Protein AF-A0AA38XEB1-F1 (afdb_monomer_lite)

Secondary structure (DSSP, 8-state):
-----PPPP-----PPPPPHHHHHHHT-BTTB-HHHHHHHHHHHHH----HHHHHHHHHHHS--TTSPPPPHHHHHHHHIIIIIIIHHHHGGGSPTT-SB----SSS--GGGGT---HHHHHHH-SPPSS--TTS-HHHHHHHHHHHHHHBSS-HHHHHS-SS--TTSTT-TTS------------SS---S----------------

Sequence (208 aa):
MLANRTPPPPTRRVKPRLSPDKINKQFIVIPFTTRDSRFVLWYYFTTNLDFQSIAIARNATFCNNQQQLMTARQARNIVNKIVRQRLPTFKGELAPDGHFPRPIGFGWAPCDHGMCCSKLAETGGKPSIVRSLRRQAKNEHDNGSIATTIWHGTWDELLACPRDHSAATDKEQGNSRSTQPEECLSSSSISSYSLRYRFRKLHNRRKL

Foldseek 3Di:
DDDPPDDDDPPPPQPAADDLVVVLVLQDDPPDHSVLLVQLLLCVLQFPDQLQVSQVQSCQLVVDPVDDRDHSVNSVVSCCSRVPPRCVPRLSNFDQQADAEQPADRTRFCVVVVAQAPVNCVVPVDAHRRDHPDPPPPVNVVSQSSNSSHYGDHSVVSRHGSDDCVPVVVPPPDDDDDDDDDDPDDDDDDDPDDPPDPPDDPDDDPDD

Structure (mmCIF, N/CA/C/O backbone):
data_AF-A0AA38XEB1-F1
#
_entry.id   AF-A0AA38XEB1-F1
#
loop_
_atom_site.group_PDB
_atom_site.id
_atom_site.type_symbol
_atom_site.label_atom_id
_atom_site.label_alt_id
_atom_site.label_comp_id
_atom_site.label_asym_id
_atom_site.label_entity_id
_atom_site.label_seq_id
_atom_site.pdbx_PDB_ins_code
_atom_site.Cartn_x
_atom_site.Cartn_y
_atom_site.Cartn_z
_atom_site.occupancy
_atom_site.B_iso_or_equiv
_atom_site.auth_seq_id
_atom_site.auth_comp_id
_atom_site.auth_asym_id
_atom_site.auth_atom_id
_atom_site.pdbx_PDB_model_num
ATOM 1 N N . MET A 1 1 ? -59.996 -16.465 19.260 1.00 43.66 1 MET A N 1
ATOM 2 C CA . MET A 1 1 ? -59.061 -16.525 18.116 1.00 43.66 1 MET A CA 1
ATOM 3 C C . MET A 1 1 ? -57.719 -15.967 18.566 1.00 43.66 1 MET A C 1
ATOM 5 O O . MET A 1 1 ? -57.641 -14.789 18.885 1.00 43.66 1 MET A O 1
ATOM 9 N N . LEU A 1 2 ? -56.713 -16.831 18.720 1.00 45.53 2 LEU A N 1
ATOM 10 C CA . LEU A 1 2 ? -55.369 -16.468 19.183 1.00 45.53 2 LEU A CA 1
ATOM 11 C C . LEU A 1 2 ? -54.567 -15.892 18.011 1.00 45.53 2 LEU A C 1
ATOM 13 O O . LEU A 1 2 ? -54.377 -16.558 16.997 1.00 45.53 2 LEU A O 1
ATOM 17 N N . ALA A 1 3 ? -54.125 -14.643 18.147 1.00 47.88 3 ALA A N 1
ATOM 18 C CA . ALA A 1 3 ? -53.265 -13.991 17.173 1.00 47.88 3 ALA A CA 1
ATOM 19 C C . ALA A 1 3 ? -51.867 -14.629 17.203 1.00 47.88 3 ALA A C 1
ATOM 21 O O . ALA A 1 3 ? -51.141 -14.498 18.190 1.00 47.88 3 ALA A O 1
ATOM 22 N N . ASN A 1 4 ? -51.485 -15.287 16.107 1.00 49.88 4 ASN A N 1
ATOM 23 C CA . ASN A 1 4 ? -50.110 -15.704 15.848 1.00 49.88 4 ASN A CA 1
ATOM 24 C C . ASN A 1 4 ? -49.220 -14.459 15.741 1.00 49.88 4 ASN A C 1
ATOM 26 O O . ASN A 1 4 ? -49.163 -13.803 14.703 1.00 49.88 4 ASN A O 1
ATOM 30 N N . ARG A 1 5 ? -48.535 -14.115 16.834 1.00 56.03 5 ARG A N 1
ATOM 31 C CA . ARG A 1 5 ? -47.469 -13.110 16.844 1.00 56.03 5 ARG A CA 1
ATOM 32 C C . ARG A 1 5 ? -46.145 -13.799 16.555 1.00 56.03 5 ARG A C 1
ATOM 34 O O . ARG A 1 5 ? -45.410 -14.161 17.469 1.00 56.03 5 ARG A O 1
ATOM 41 N N . THR A 1 6 ? -45.844 -13.983 15.278 1.00 61.44 6 THR A N 1
ATOM 42 C CA . THR A 1 6 ? -44.492 -14.342 14.850 1.00 61.44 6 THR A CA 1
ATOM 43 C C . THR A 1 6 ? -43.577 -13.139 15.119 1.00 61.44 6 THR A C 1
ATOM 45 O O . THR A 1 6 ? -43.892 -12.040 14.654 1.00 61.44 6 THR A O 1
ATOM 48 N N . PRO A 1 7 ? -42.477 -13.279 15.880 1.00 59.69 7 PRO A N 1
ATOM 49 C CA . PRO A 1 7 ? -41.529 -12.185 16.048 1.00 59.69 7 PRO A CA 1
ATOM 50 C C . PRO A 1 7 ? -40.867 -11.866 14.697 1.00 59.69 7 PRO A C 1
ATOM 52 O O . PRO A 1 7 ? -40.607 -12.787 13.916 1.00 59.69 7 PRO A O 1
ATOM 55 N N . PRO A 1 8 ? -40.594 -10.585 14.388 1.00 62.06 8 PRO A N 1
ATOM 56 C CA . PRO A 1 8 ? -39.898 -10.232 13.160 1.00 62.06 8 PRO A CA 1
ATOM 57 C C . PRO A 1 8 ? -38.498 -10.871 13.150 1.00 62.06 8 PRO A C 1
ATOM 59 O O . PRO A 1 8 ? -37.868 -10.986 14.207 1.00 62.06 8 PRO A O 1
ATOM 62 N N . PRO A 1 9 ? -37.986 -11.284 11.976 1.00 60.97 9 PRO A N 1
ATOM 63 C CA . PRO A 1 9 ? -36.637 -11.819 11.872 1.00 60.97 9 PRO A CA 1
ATOM 64 C C . PRO A 1 9 ? -35.627 -10.762 12.342 1.00 60.97 9 PRO A C 1
ATOM 66 O O . PRO A 1 9 ? -35.847 -9.565 12.125 1.00 60.97 9 PRO A O 1
ATOM 69 N N . PRO A 1 10 ? -34.511 -11.161 12.978 1.00 55.91 10 PRO A N 1
ATOM 70 C CA . PRO A 1 10 ? -33.508 -10.215 13.435 1.00 55.91 10 PRO A CA 1
ATOM 71 C C . PRO A 1 10 ? -32.940 -9.469 12.226 1.00 55.91 10 PRO A C 1
ATOM 73 O O . PRO A 1 10 ? -32.153 -10.010 11.450 1.00 55.91 10 PRO A O 1
ATOM 76 N N . THR A 1 11 ? -33.327 -8.203 12.063 1.00 54.69 11 THR A N 1
ATOM 77 C CA . THR A 1 11 ? -32.673 -7.289 11.130 1.00 54.69 11 THR A CA 1
ATOM 78 C C . THR A 1 11 ? -31.227 -7.173 11.581 1.00 54.69 11 THR A C 1
ATOM 80 O O . THR A 1 11 ? -30.933 -6.545 12.603 1.00 54.69 11 THR A O 1
ATOM 83 N N . ARG A 1 12 ? -30.321 -7.838 10.858 1.00 59.16 12 ARG A N 1
ATOM 84 C CA . ARG A 1 12 ? -28.874 -7.749 11.057 1.00 59.16 12 ARG A CA 1
ATOM 85 C C . ARG A 1 12 ? -28.543 -6.257 11.068 1.00 59.16 12 ARG A C 1
ATOM 87 O O . ARG A 1 12 ? -28.662 -5.609 10.034 1.00 59.16 12 ARG A O 1
ATOM 94 N N . ARG A 1 13 ? -28.226 -5.685 12.236 1.00 53.75 13 ARG A N 1
ATOM 95 C CA . ARG A 1 13 ? -27.862 -4.267 12.355 1.00 53.75 13 ARG A CA 1
ATOM 96 C C . ARG A 1 13 ? -26.587 -4.062 11.544 1.00 53.75 13 ARG A C 1
ATOM 98 O O . ARG A 1 13 ? -25.492 -4.347 12.024 1.00 53.75 13 ARG A O 1
ATOM 105 N N . VAL A 1 14 ? -26.736 -3.643 10.292 1.00 62.31 14 VAL A N 1
ATOM 106 C CA . VAL A 1 14 ? -25.610 -3.278 9.440 1.00 62.31 14 VAL A CA 1
ATOM 107 C C . VAL A 1 14 ? -25.064 -1.991 10.034 1.00 62.31 14 VAL A C 1
ATOM 109 O O . VAL A 1 14 ? -25.748 -0.969 10.036 1.00 62.31 14 VAL A O 1
ATOM 112 N N . LYS A 1 15 ? -23.868 -2.059 10.626 1.00 62.06 15 LYS A N 1
ATOM 113 C CA . LYS A 1 15 ? -23.197 -0.858 11.122 1.00 62.06 15 LYS A CA 1
ATOM 114 C C . LYS A 1 15 ? -23.092 0.148 9.967 1.00 62.06 15 LYS A C 1
ATOM 116 O O . LYS A 1 15 ? -22.762 -0.263 8.851 1.00 62.06 15 LYS A O 1
ATOM 121 N N . PRO A 1 16 ? -23.386 1.436 10.203 1.00 65.00 16 PRO A N 1
ATOM 122 C CA . PRO A 1 16 ? -23.247 2.444 9.165 1.00 65.00 16 PRO A CA 1
ATOM 123 C C . PRO A 1 16 ? -21.785 2.507 8.711 1.00 65.00 16 PRO A C 1
ATOM 125 O O . PRO A 1 16 ? -20.874 2.524 9.538 1.00 65.00 16 PRO A O 1
ATOM 128 N N . ARG A 1 17 ? -21.564 2.520 7.393 1.00 79.69 17 ARG A N 1
ATOM 129 C CA . ARG A 1 17 ? -20.223 2.678 6.820 1.00 79.69 17 ARG A CA 1
ATOM 130 C C . ARG A 1 17 ? -19.754 4.116 6.997 1.00 79.69 17 ARG A C 1
ATOM 132 O O . ARG A 1 17 ? -20.551 5.051 6.882 1.00 79.69 17 ARG A O 1
ATOM 139 N N . LEU A 1 18 ? -18.464 4.305 7.247 1.00 80.56 18 LEU A N 1
ATOM 140 C CA . LEU A 1 18 ? -17.892 5.649 7.294 1.00 80.56 18 LEU A CA 1
ATOM 141 C C . LEU A 1 18 ? -17.859 6.270 5.896 1.00 80.56 18 LEU A C 1
ATOM 143 O O . LEU A 1 18 ? -17.632 5.590 4.895 1.00 80.56 18 LEU A O 1
ATOM 147 N N . SER A 1 19 ? -18.036 7.593 5.838 1.00 85.00 19 SER A N 1
ATOM 148 C CA . SER A 1 19 ? -17.810 8.341 4.602 1.00 85.00 19 SER A CA 1
ATOM 149 C C . SER A 1 19 ? -16.325 8.303 4.204 1.00 85.00 19 SER A C 1
ATOM 151 O O . SER A 1 19 ? -15.464 8.185 5.087 1.00 85.00 19 SER A O 1
ATOM 153 N N . PRO A 1 20 ? -15.993 8.467 2.909 1.00 82.69 20 PRO A N 1
ATOM 154 C CA . PRO A 1 20 ? -14.605 8.519 2.444 1.00 82.69 20 PRO A CA 1
ATOM 155 C C . PRO A 1 20 ? -13.739 9.524 3.215 1.00 82.69 20 PRO A C 1
ATOM 157 O O . PRO A 1 20 ? -12.602 9.218 3.565 1.00 82.69 20 PRO A O 1
ATOM 160 N N . ASP A 1 21 ? -14.290 10.684 3.579 1.00 86.94 21 ASP A N 1
ATOM 161 C CA . ASP A 1 21 ? -13.576 11.698 4.365 1.00 86.94 21 ASP A CA 1
ATOM 162 C C . ASP A 1 21 ? -13.276 11.242 5.792 1.00 86.94 21 ASP A C 1
ATOM 164 O O . ASP A 1 21 ? -12.178 11.467 6.309 1.00 86.94 21 ASP A O 1
ATOM 168 N N . LYS A 1 22 ? -14.239 10.579 6.445 1.00 87.69 22 LYS A N 1
ATOM 169 C CA . LYS A 1 22 ? -14.035 10.028 7.790 1.00 87.69 22 LYS A CA 1
ATOM 170 C C . LYS A 1 22 ? -13.005 8.904 7.767 1.00 87.69 22 LYS A C 1
ATOM 172 O O . LYS A 1 22 ? -12.162 8.859 8.661 1.00 87.69 22 LYS A O 1
ATOM 177 N N . ILE A 1 23 ? -13.023 8.059 6.735 1.00 88.94 23 ILE A N 1
ATOM 178 C CA . ILE A 1 23 ? -11.989 7.046 6.514 1.00 88.94 23 ILE A CA 1
ATOM 179 C C . ILE A 1 23 ? -10.629 7.711 6.289 1.00 88.94 23 ILE A C 1
ATOM 181 O O . ILE A 1 23 ? -9.687 7.385 7.002 1.00 88.94 23 ILE A O 1
ATOM 185 N N . ASN A 1 24 ? -10.515 8.699 5.397 1.00 90.62 24 ASN A N 1
ATOM 186 C CA . ASN A 1 24 ? -9.257 9.399 5.104 1.00 90.62 24 ASN A CA 1
ATOM 187 C C . ASN A 1 24 ? -8.573 9.970 6.355 1.00 90.62 24 ASN A C 1
ATOM 189 O O . ASN A 1 24 ? -7.345 9.890 6.471 1.00 90.62 24 ASN A O 1
ATOM 193 N N . LYS A 1 25 ? -9.351 10.495 7.312 1.00 91.56 25 LYS A N 1
ATOM 194 C CA . LYS A 1 25 ? -8.837 11.009 8.593 1.00 91.56 25 LYS A CA 1
ATOM 195 C C . LYS A 1 25 ? -8.142 9.931 9.432 1.00 91.56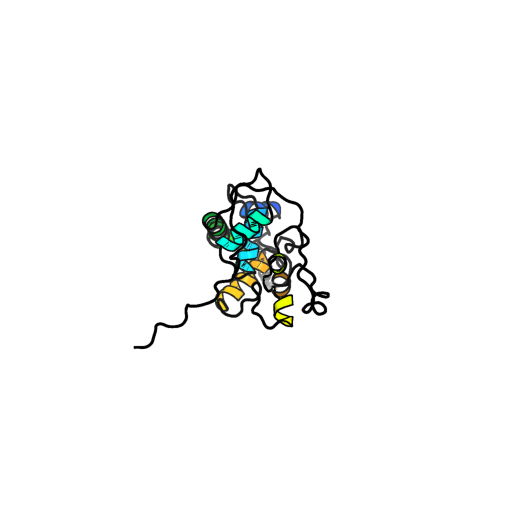 25 LYS A C 1
ATOM 197 O O . LYS A 1 25 ? -7.157 10.235 10.104 1.00 91.56 25 LYS A O 1
ATOM 202 N N . GLN A 1 26 ? -8.573 8.671 9.344 1.00 92.38 26 GLN A N 1
ATOM 203 C CA . GLN A 1 26 ? -7.941 7.556 10.064 1.00 92.38 26 GLN A CA 1
ATOM 204 C C . GLN A 1 26 ? -6.510 7.269 9.589 1.00 92.38 26 GLN A C 1
ATOM 206 O O . GLN A 1 26 ? -5.702 6.723 10.345 1.00 92.38 26 GLN A O 1
ATOM 211 N N . PHE A 1 27 ? -6.165 7.685 8.368 1.00 92.62 27 PHE A N 1
ATOM 212 C CA . PHE A 1 27 ? -4.856 7.462 7.752 1.00 92.62 27 PHE A CA 1
ATOM 213 C C . PHE A 1 27 ? -3.895 8.653 7.900 1.00 92.62 27 PHE A C 1
ATOM 215 O O . PHE A 1 27 ? -2.775 8.585 7.406 1.00 92.62 27 PHE A O 1
ATOM 222 N N . ILE A 1 28 ? -4.278 9.734 8.586 1.00 93.44 28 ILE A N 1
ATOM 223 C CA . ILE A 1 28 ? -3.381 10.878 8.820 1.00 93.44 28 ILE A CA 1
ATOM 224 C C . ILE A 1 28 ? -2.417 10.555 9.966 1.00 93.44 28 ILE A C 1
ATOM 226 O O . ILE A 1 28 ? -2.839 10.267 11.092 1.00 93.44 28 ILE A O 1
ATOM 230 N N . VAL A 1 29 ? -1.110 10.636 9.713 1.00 92.81 29 VAL A N 1
ATOM 231 C CA . VAL A 1 29 ? -0.064 10.415 10.722 1.00 92.81 29 VAL A CA 1
ATOM 232 C C . VAL A 1 29 ? 0.952 11.545 10.636 1.00 92.81 29 VAL A C 1
ATOM 234 O O . VAL A 1 29 ? 1.930 11.438 9.908 1.00 92.81 29 VAL A O 1
ATOM 237 N N . ILE A 1 30 ? 0.735 12.611 11.411 1.00 89.56 30 ILE A N 1
ATOM 238 C CA . ILE A 1 30 ? 1.595 13.806 11.434 1.00 89.56 30 ILE A CA 1
ATOM 239 C C . ILE A 1 30 ? 3.076 13.402 11.597 1.00 89.56 30 ILE A C 1
ATOM 241 O O . ILE A 1 30 ? 3.380 12.586 12.480 1.00 89.56 30 ILE A O 1
ATOM 245 N N . PRO A 1 31 ? 3.992 13.940 10.766 1.00 89.69 31 PRO A N 1
ATOM 246 C CA . PRO A 1 31 ? 3.798 15.013 9.771 1.00 89.69 31 PRO A CA 1
ATOM 247 C C . PRO A 1 31 ? 3.381 14.536 8.365 1.00 89.69 31 PRO A C 1
ATOM 249 O O . PRO A 1 31 ? 3.315 15.331 7.435 1.00 89.69 31 PRO A O 1
ATOM 252 N N . PHE A 1 32 ? 3.092 13.248 8.190 1.00 89.62 32 PHE A N 1
ATOM 253 C CA . PHE A 1 32 ? 2.756 12.648 6.902 1.00 89.62 32 PHE A CA 1
ATOM 254 C C . PHE A 1 32 ? 1.265 12.736 6.573 1.00 89.62 32 PHE A C 1
ATOM 256 O O . PHE A 1 32 ? 0.386 12.597 7.433 1.00 89.62 32 PHE A O 1
ATOM 263 N N . THR A 1 33 ? 0.987 12.917 5.285 1.00 89.94 33 THR A N 1
ATOM 264 C CA . THR A 1 33 ? -0.376 13.006 4.761 1.00 89.94 33 THR A CA 1
ATOM 265 C C . THR A 1 33 ? -1.023 11.622 4.644 1.00 89.94 33 THR A C 1
ATOM 267 O O . THR A 1 33 ? -0.368 10.577 4.742 1.00 89.94 33 THR A O 1
ATOM 270 N N . THR A 1 34 ? -2.329 11.598 4.371 1.00 90.94 34 THR A N 1
ATOM 271 C CA . THR A 1 34 ? -3.058 10.363 4.048 1.00 90.94 34 THR A CA 1
ATOM 272 C C . THR A 1 34 ? -2.448 9.636 2.848 1.00 90.94 34 THR A C 1
ATOM 274 O O . THR A 1 34 ? -2.369 8.409 2.857 1.00 90.94 34 THR A O 1
ATOM 277 N N . ARG A 1 35 ? -1.965 10.373 1.837 1.00 89.56 35 ARG A N 1
ATOM 278 C CA . ARG A 1 35 ? -1.320 9.802 0.646 1.00 89.56 35 ARG A CA 1
ATOM 279 C C . ARG A 1 35 ? -0.072 9.000 1.016 1.00 89.56 35 ARG A C 1
ATOM 281 O O . ARG A 1 35 ? 0.076 7.863 0.579 1.00 89.56 35 ARG A O 1
ATOM 288 N N . ASP A 1 36 ? 0.784 9.563 1.864 1.00 90.56 36 ASP A N 1
ATOM 289 C CA . ASP A 1 36 ? 2.028 8.923 2.311 1.00 90.56 36 ASP A CA 1
ATOM 290 C C . ASP A 1 36 ? 1.756 7.664 3.127 1.00 90.56 36 ASP A C 1
ATOM 292 O O . ASP A 1 36 ? 2.359 6.615 2.907 1.00 90.56 36 ASP A O 1
ATOM 296 N N . SER A 1 37 ? 0.806 7.761 4.055 1.00 93.00 37 SER A N 1
ATOM 297 C CA . SER A 1 37 ? 0.450 6.637 4.911 1.00 93.00 37 SER A CA 1
ATOM 298 C C . SER A 1 37 ? -0.170 5.497 4.106 1.00 93.00 37 SER A C 1
ATOM 300 O O . SER A 1 37 ? 0.163 4.335 4.326 1.00 93.00 37 SER A O 1
ATOM 302 N N . ARG A 1 38 ? -1.016 5.820 3.120 1.00 92.12 38 ARG A N 1
ATOM 303 C CA . ARG A 1 38 ? -1.582 4.835 2.190 1.00 92.12 38 ARG A CA 1
ATOM 304 C C . ARG A 1 38 ? -0.510 4.183 1.321 1.00 92.12 38 ARG A C 1
ATOM 306 O O . ARG A 1 38 ? -0.570 2.973 1.145 1.00 92.12 38 ARG A O 1
ATOM 313 N N . PHE A 1 39 ? 0.477 4.941 0.839 1.00 90.88 39 PHE A N 1
ATOM 314 C CA . PHE A 1 39 ? 1.614 4.387 0.096 1.00 90.88 39 PHE A CA 1
ATOM 315 C C . PHE A 1 39 ? 2.375 3.354 0.937 1.00 90.88 39 PHE A C 1
ATOM 317 O O . PHE A 1 39 ? 2.577 2.221 0.505 1.00 90.88 39 PHE A O 1
ATOM 324 N N . VAL A 1 40 ? 2.738 3.717 2.172 1.00 92.75 40 VAL A N 1
ATOM 325 C CA . VAL A 1 40 ? 3.461 2.827 3.096 1.00 92.75 40 VAL A CA 1
ATOM 326 C C . VAL A 1 40 ? 2.666 1.559 3.385 1.00 92.75 40 VAL A C 1
ATOM 328 O O . VAL A 1 40 ? 3.224 0.465 3.345 1.00 92.75 40 VAL A O 1
ATOM 331 N N . LEU A 1 41 ? 1.372 1.696 3.677 1.00 92.44 41 LEU A N 1
ATOM 332 C CA . LEU A 1 41 ? 0.522 0.550 3.985 1.00 92.44 41 LEU A CA 1
ATOM 333 C C . LEU A 1 41 ? 0.338 -0.362 2.780 1.00 92.44 41 LEU A C 1
ATOM 335 O O . LEU A 1 41 ? 0.394 -1.574 2.944 1.00 92.44 41 LEU A O 1
ATOM 339 N N . TRP A 1 42 ? 0.158 0.199 1.584 1.00 90.88 42 TRP A N 1
ATOM 340 C CA . TRP A 1 42 ? 0.018 -0.610 0.380 1.00 90.88 42 TRP A CA 1
ATOM 341 C C . TRP A 1 42 ? 1.250 -1.492 0.178 1.00 90.88 42 TRP A C 1
ATOM 343 O O . TRP A 1 42 ? 1.113 -2.707 0.072 1.00 90.88 42 TRP A O 1
ATOM 353 N N . TYR A 1 43 ? 2.454 -0.915 0.248 1.00 89.94 43 TYR A N 1
ATOM 354 C CA . TYR A 1 43 ? 3.696 -1.684 0.159 1.00 89.94 43 TYR A CA 1
ATOM 355 C C . TYR A 1 43 ? 3.868 -2.687 1.300 1.00 89.94 43 TYR A C 1
ATOM 357 O O . TYR A 1 43 ? 4.331 -3.800 1.064 1.00 89.94 43 TYR A O 1
ATOM 365 N N . TYR A 1 44 ? 3.487 -2.319 2.524 1.00 91.31 44 TYR A N 1
ATOM 366 C CA . TYR A 1 44 ? 3.562 -3.209 3.681 1.00 91.31 44 TYR A CA 1
ATOM 367 C C . TYR A 1 44 ? 2.675 -4.449 3.529 1.00 91.31 44 TYR A C 1
ATOM 369 O O . TYR A 1 44 ? 3.087 -5.538 3.920 1.00 91.31 44 TYR A O 1
ATOM 377 N N . PHE A 1 45 ? 1.467 -4.291 2.982 1.00 89.06 45 PHE A N 1
ATOM 378 C CA . PHE A 1 45 ? 0.545 -5.409 2.811 1.00 89.06 45 PHE A CA 1
ATOM 379 C C . PHE A 1 45 ? 0.840 -6.232 1.565 1.00 89.06 45 PHE A C 1
ATOM 381 O O . PHE A 1 45 ? 0.714 -7.447 1.620 1.00 89.06 45 PHE A O 1
ATOM 388 N N . THR A 1 46 ? 1.217 -5.586 0.462 1.00 86.62 46 THR A N 1
ATOM 389 C CA . THR A 1 46 ? 1.321 -6.234 -0.854 1.00 86.62 46 THR A CA 1
ATOM 390 C C . THR A 1 46 ? 2.728 -6.680 -1.209 1.00 86.62 46 THR A C 1
ATOM 392 O O . THR A 1 46 ? 2.888 -7.364 -2.207 1.00 86.62 46 THR A O 1
ATOM 395 N N . THR A 1 47 ? 3.761 -6.307 -0.446 1.00 85.69 47 THR A N 1
ATOM 396 C CA . THR A 1 47 ? 5.147 -6.660 -0.773 1.00 85.69 47 THR A CA 1
ATOM 397 C C . THR A 1 47 ? 5.932 -7.158 0.429 1.00 85.69 47 THR A C 1
ATOM 399 O O . THR A 1 47 ? 5.602 -6.900 1.581 1.00 85.69 47 THR A O 1
ATOM 402 N N . ASN A 1 48 ? 7.057 -7.807 0.144 1.00 85.56 48 ASN A N 1
ATOM 403 C CA . ASN A 1 48 ? 8.030 -8.254 1.134 1.00 85.56 48 ASN A CA 1
ATOM 404 C C . ASN A 1 48 ? 9.154 -7.248 1.418 1.00 85.56 48 ASN A C 1
ATOM 406 O O . ASN A 1 48 ? 10.204 -7.624 1.950 1.00 85.56 48 ASN A O 1
ATOM 410 N N . LEU A 1 49 ? 8.969 -5.984 1.036 1.00 86.81 49 LEU A N 1
ATOM 411 C CA . LEU A 1 49 ? 9.947 -4.936 1.295 1.00 86.81 49 LEU A CA 1
ATOM 412 C C . LEU A 1 49 ? 10.079 -4.662 2.797 1.00 86.81 49 LEU A C 1
ATOM 414 O O . LEU A 1 49 ? 9.105 -4.670 3.551 1.00 86.81 49 LEU A O 1
ATOM 418 N N . ASP A 1 50 ? 11.303 -4.379 3.238 1.00 90.19 50 ASP A N 1
ATOM 419 C CA . ASP A 1 50 ? 11.525 -3.873 4.586 1.00 90.19 50 ASP A CA 1
ATOM 420 C C . ASP A 1 50 ? 11.162 -2.382 4.687 1.00 90.19 50 ASP A C 1
ATOM 422 O O . ASP A 1 50 ? 11.037 -1.662 3.696 1.00 90.19 50 ASP A O 1
ATOM 426 N N . PHE A 1 51 ? 11.004 -1.881 5.914 1.00 92.75 51 PHE A N 1
ATOM 427 C CA . PHE A 1 51 ? 10.621 -0.482 6.134 1.00 92.75 51 PHE A CA 1
ATOM 428 C C . PHE A 1 51 ? 11.617 0.531 5.558 1.00 92.75 51 PHE A C 1
ATOM 430 O O . PHE A 1 51 ? 11.218 1.652 5.249 1.00 92.75 51 PHE A O 1
ATOM 437 N N . GLN A 1 52 ? 12.893 0.160 5.421 1.00 94.38 52 GLN A N 1
ATOM 438 C CA . GLN A 1 52 ? 13.899 1.012 4.791 1.00 94.38 52 GLN A CA 1
ATOM 439 C C . GLN A 1 52 ? 13.620 1.154 3.294 1.00 94.38 52 GLN A C 1
ATOM 441 O O . GLN A 1 52 ? 13.566 2.273 2.789 1.00 94.38 52 GLN A O 1
ATOM 446 N N . SER A 1 53 ? 13.367 0.043 2.607 1.00 91.75 53 SER A N 1
ATOM 447 C CA . SER A 1 53 ? 13.030 0.027 1.184 1.00 91.75 53 SER A CA 1
ATOM 448 C C . SER A 1 53 ? 11.713 0.750 0.910 1.00 91.75 53 SER A C 1
ATOM 450 O O . SER A 1 53 ? 11.637 1.530 -0.034 1.00 91.75 53 SER A O 1
ATOM 452 N N . ILE A 1 54 ? 10.701 0.576 1.768 1.00 92.44 54 ILE A N 1
ATOM 453 C CA . ILE A 1 54 ? 9.420 1.295 1.650 1.00 92.44 54 ILE A CA 1
ATOM 454 C C . ILE A 1 54 ? 9.620 2.810 1.803 1.00 92.44 54 ILE A C 1
ATOM 456 O O . ILE A 1 54 ? 9.043 3.591 1.047 1.00 92.44 54 ILE A O 1
ATOM 460 N N . ALA A 1 55 ? 10.450 3.245 2.755 1.00 93.38 55 ALA A N 1
ATOM 461 C CA . ALA A 1 55 ? 10.745 4.662 2.953 1.00 93.38 55 ALA A CA 1
ATOM 462 C C . ALA A 1 55 ? 11.480 5.272 1.745 1.00 93.38 55 ALA A C 1
ATOM 464 O O . ALA A 1 55 ? 11.120 6.359 1.293 1.00 93.38 55 ALA A O 1
ATOM 465 N N . ILE A 1 56 ? 12.454 4.549 1.179 1.00 91.44 56 ILE A N 1
ATOM 466 C CA . ILE A 1 56 ? 13.149 4.945 -0.055 1.00 91.44 56 ILE A CA 1
ATOM 467 C C . ILE A 1 56 ? 12.157 5.046 -1.218 1.00 91.44 56 ILE A C 1
ATOM 469 O O . ILE A 1 56 ? 12.126 6.070 -1.896 1.00 91.44 56 ILE A O 1
ATOM 473 N N . ALA A 1 57 ? 11.308 4.032 -1.409 1.00 89.94 57 ALA A N 1
ATOM 474 C CA . ALA A 1 57 ? 10.289 4.020 -2.457 1.00 89.94 57 ALA A CA 1
ATOM 475 C C . ALA A 1 57 ? 9.337 5.219 -2.340 1.00 89.94 57 ALA A C 1
ATOM 477 O O . ALA A 1 57 ? 9.034 5.878 -3.337 1.00 89.94 57 ALA A O 1
ATOM 478 N N . ARG A 1 58 ? 8.914 5.560 -1.115 1.00 90.88 58 ARG A N 1
ATOM 479 C CA . ARG A 1 58 ? 8.075 6.736 -0.855 1.00 90.88 58 ARG A CA 1
ATOM 480 C C . ARG A 1 58 ? 8.797 8.021 -1.243 1.00 90.88 58 ARG A C 1
ATOM 482 O O . ARG A 1 58 ? 8.204 8.865 -1.905 1.00 90.88 58 ARG A O 1
ATOM 489 N N . ASN A 1 59 ? 10.048 8.192 -0.819 1.00 90.50 59 ASN A N 1
ATOM 490 C CA . ASN A 1 59 ? 10.807 9.420 -1.079 1.00 90.50 59 ASN A CA 1
ATOM 491 C C . ASN A 1 59 ? 11.123 9.596 -2.570 1.00 90.50 59 ASN A C 1
ATOM 493 O O . ASN A 1 59 ? 11.066 10.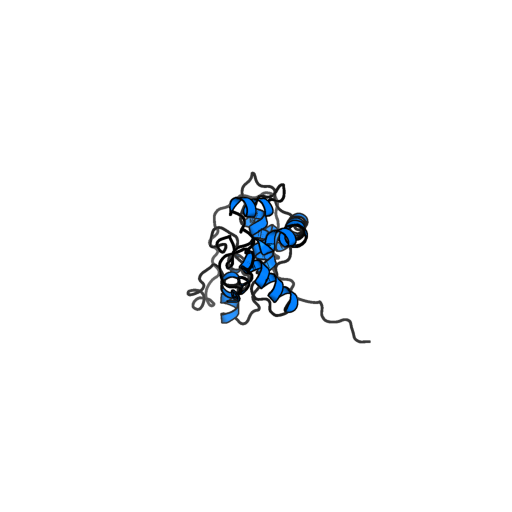712 -3.069 1.00 90.50 59 ASN A O 1
ATOM 497 N N . ALA A 1 60 ? 11.388 8.499 -3.284 1.00 88.00 60 ALA A N 1
ATOM 498 C CA . ALA A 1 60 ? 11.552 8.511 -4.735 1.00 88.00 60 ALA A CA 1
ATOM 499 C C . ALA A 1 60 ? 10.240 8.846 -5.464 1.00 88.00 60 ALA A C 1
ATOM 501 O O . ALA A 1 60 ? 10.252 9.533 -6.476 1.00 88.00 60 ALA A O 1
ATOM 502 N N . THR A 1 61 ? 9.102 8.386 -4.935 1.00 86.56 61 THR A N 1
ATOM 503 C CA . THR A 1 61 ? 7.774 8.673 -5.500 1.00 86.56 61 THR A CA 1
ATOM 504 C C . THR A 1 61 ? 7.353 10.130 -5.304 1.00 86.56 61 THR A C 1
ATOM 506 O O . THR A 1 61 ? 6.741 10.727 -6.185 1.00 86.56 61 THR A O 1
ATOM 509 N N . PHE A 1 62 ? 7.647 10.703 -4.137 1.00 85.88 62 PHE A N 1
ATOM 510 C CA . PHE A 1 62 ? 7.252 12.060 -3.763 1.00 85.88 62 PHE A CA 1
ATOM 511 C C . PHE A 1 62 ? 8.498 12.917 -3.498 1.00 85.88 62 PHE A C 1
ATOM 513 O O . PHE A 1 62 ? 8.773 13.307 -2.365 1.00 85.88 62 PHE A O 1
ATOM 520 N N . CYS A 1 63 ? 9.274 13.164 -4.554 1.00 75.25 63 CYS A N 1
ATOM 521 C CA . CYS A 1 63 ? 10.588 13.814 -4.507 1.00 75.25 63 CYS A CA 1
ATOM 522 C C . CYS A 1 63 ? 10.539 15.356 -4.483 1.00 75.25 63 CYS A C 1
ATOM 524 O O . CYS A 1 63 ? 11.439 16.021 -4.982 1.00 75.25 63 CYS A O 1
ATOM 526 N N . ASN A 1 64 ? 9.483 15.955 -3.936 1.00 76.81 64 ASN A N 1
ATOM 527 C CA . ASN A 1 64 ? 9.292 17.404 -3.922 1.00 76.81 64 ASN A CA 1
ATOM 528 C C . ASN A 1 64 ? 9.980 18.079 -2.718 1.00 76.81 64 ASN A C 1
ATOM 530 O O . ASN A 1 64 ? 9.794 17.665 -1.576 1.00 76.81 64 ASN A O 1
ATOM 534 N N . ASN A 1 65 ? 10.705 19.179 -2.977 1.00 56.69 65 ASN A N 1
ATOM 535 C CA . ASN A 1 65 ? 11.605 19.880 -2.035 1.00 56.69 65 ASN A CA 1
ATOM 536 C C . ASN A 1 65 ? 10.965 20.346 -0.714 1.00 56.69 65 ASN A C 1
ATOM 538 O O . ASN A 1 65 ? 11.667 20.615 0.255 1.00 56.69 65 ASN A O 1
ATOM 542 N N . GLN A 1 66 ? 9.638 20.451 -0.659 1.00 66.75 66 GLN A N 1
ATOM 543 C CA . GLN A 1 66 ? 8.900 20.865 0.538 1.00 66.75 66 GLN A CA 1
ATOM 544 C C . GLN A 1 66 ? 8.522 19.690 1.453 1.00 66.75 66 GLN A C 1
ATOM 546 O O . GLN A 1 66 ? 8.027 19.904 2.559 1.00 66.75 66 GLN A O 1
ATOM 551 N N . GLN A 1 67 ? 8.700 18.443 1.005 1.00 72.38 67 GLN A N 1
ATOM 552 C CA . GLN A 1 67 ? 8.279 17.273 1.765 1.00 72.38 67 GLN A CA 1
ATOM 553 C C . GLN A 1 67 ? 9.403 16.721 2.629 1.00 72.38 67 GLN A C 1
ATOM 555 O O . GLN A 1 67 ? 10.517 16.472 2.176 1.00 72.38 67 GLN A O 1
ATOM 560 N N . GLN A 1 68 ? 9.070 16.445 3.888 1.00 82.31 68 GLN A N 1
ATOM 561 C CA . GLN A 1 68 ? 9.973 15.749 4.787 1.00 82.31 68 GLN A CA 1
ATOM 562 C C . GLN A 1 68 ? 10.302 14.353 4.239 1.00 82.31 68 GLN A C 1
ATOM 564 O O . GLN A 1 68 ? 9.402 13.566 3.920 1.00 82.31 68 GLN A O 1
ATOM 569 N N . LEU A 1 69 ? 11.597 14.032 4.179 1.00 90.25 69 LEU A N 1
ATOM 570 C CA . LEU A 1 69 ? 12.063 12.688 3.859 1.00 90.25 69 LEU A CA 1
ATOM 571 C C . LEU A 1 69 ? 11.599 11.699 4.931 1.00 90.25 69 LEU A C 1
ATOM 573 O O . LEU A 1 69 ? 11.762 11.918 6.133 1.00 90.25 69 LEU A O 1
ATOM 577 N N . MET A 1 70 ? 11.031 10.585 4.482 1.00 93.50 70 MET A N 1
ATOM 578 C CA . MET A 1 70 ? 10.601 9.504 5.351 1.00 93.50 70 MET A CA 1
ATOM 579 C C . MET A 1 70 ? 11.780 8.594 5.694 1.00 93.50 70 MET A C 1
ATOM 581 O O . MET A 1 70 ? 12.518 8.151 4.818 1.00 93.50 70 MET A O 1
ATOM 585 N N . THR A 1 71 ? 11.920 8.275 6.976 1.00 96.00 71 THR A N 1
ATOM 586 C CA . THR A 1 71 ? 12.854 7.272 7.507 1.00 96.00 71 THR A CA 1
ATOM 587 C C . THR A 1 71 ? 12.157 5.924 7.717 1.00 96.00 71 THR A C 1
ATOM 589 O O . THR A 1 71 ? 10.937 5.864 7.898 1.00 96.00 71 THR A O 1
ATOM 592 N N . ALA A 1 72 ? 12.919 4.827 7.817 1.00 96.38 72 ALA A N 1
ATOM 593 C CA . ALA A 1 72 ? 12.362 3.513 8.169 1.00 96.38 72 ALA A CA 1
ATOM 594 C C . ALA A 1 72 ? 11.585 3.518 9.494 1.00 96.38 72 ALA A C 1
ATOM 596 O O . ALA A 1 72 ? 10.561 2.845 9.628 1.00 96.38 72 ALA A O 1
ATOM 597 N N . ARG A 1 73 ? 12.051 4.288 10.489 1.00 97.00 73 ARG A N 1
ATOM 598 C CA . ARG A 1 73 ? 11.362 4.424 11.781 1.00 97.00 73 ARG A CA 1
ATOM 599 C C . ARG A 1 73 ? 9.983 5.057 11.601 1.00 97.00 73 ARG A C 1
ATOM 601 O O . ARG A 1 73 ? 9.027 4.603 12.226 1.00 97.00 73 ARG A O 1
ATOM 608 N N . GLN A 1 74 ? 9.873 6.073 10.750 1.00 96.62 74 GLN A N 1
ATOM 609 C CA . GLN A 1 74 ? 8.603 6.729 10.446 1.00 96.62 74 GLN A CA 1
ATOM 610 C C . GLN A 1 74 ? 7.663 5.812 9.656 1.00 96.62 74 GLN A C 1
ATOM 612 O O . GLN A 1 74 ? 6.503 5.689 10.044 1.00 96.62 74 GLN A O 1
ATOM 617 N N . ALA A 1 75 ? 8.161 5.091 8.645 1.00 96.50 75 ALA A N 1
ATOM 618 C CA . ALA A 1 75 ? 7.373 4.089 7.920 1.00 96.50 75 ALA A CA 1
ATOM 619 C C . ALA A 1 75 ? 6.819 3.006 8.869 1.00 96.50 75 ALA A C 1
ATOM 621 O O . ALA A 1 75 ? 5.625 2.706 8.865 1.00 96.50 75 ALA A O 1
ATOM 622 N N . ARG A 1 76 ? 7.656 2.487 9.779 1.00 96.69 76 ARG A N 1
ATOM 623 C CA . ARG A 1 76 ? 7.222 1.542 10.821 1.00 96.69 76 ARG A CA 1
ATOM 624 C C . ARG A 1 76 ? 6.176 2.149 11.759 1.00 96.69 76 ARG A C 1
ATOM 626 O O . ARG A 1 76 ? 5.227 1.470 12.141 1.00 96.69 76 ARG A O 1
ATOM 633 N N . ASN A 1 77 ? 6.342 3.413 12.146 1.00 96.38 77 ASN A N 1
ATOM 634 C CA . ASN A 1 77 ? 5.396 4.111 13.016 1.00 96.38 77 ASN A CA 1
ATOM 635 C C . ASN A 1 77 ? 4.019 4.268 12.355 1.00 96.38 77 ASN A C 1
ATOM 637 O O . ASN A 1 77 ? 3.008 4.066 13.020 1.00 96.38 77 ASN A O 1
ATOM 641 N N . ILE A 1 78 ? 3.977 4.569 11.053 1.00 96.44 78 ILE A N 1
ATOM 642 C CA . ILE A 1 78 ? 2.734 4.618 10.268 1.00 96.44 78 ILE A CA 1
ATOM 643 C C . ILE A 1 78 ? 2.014 3.270 10.339 1.00 96.44 78 ILE A C 1
ATOM 645 O O . ILE A 1 78 ? 0.846 3.223 10.726 1.00 96.44 78 ILE A O 1
ATOM 649 N N . VAL A 1 79 ? 2.719 2.172 10.042 1.00 94.88 79 VAL A N 1
ATOM 650 C CA . VAL A 1 79 ? 2.136 0.824 10.103 1.00 94.88 79 VAL A CA 1
ATOM 651 C C . VAL A 1 79 ? 1.639 0.500 11.508 1.00 94.88 79 VAL A C 1
ATOM 653 O O . VAL A 1 79 ? 0.504 0.066 11.669 1.00 94.88 79 VAL A O 1
ATOM 656 N N . ASN A 1 80 ? 2.430 0.769 12.546 1.00 94.69 80 ASN A N 1
ATOM 657 C CA . ASN A 1 80 ? 2.011 0.505 13.921 1.00 94.69 80 ASN A CA 1
ATOM 658 C C . ASN A 1 80 ? 0.769 1.316 14.319 1.00 94.69 80 ASN A C 1
ATOM 660 O O . ASN A 1 80 ? -0.180 0.746 14.852 1.00 94.69 80 ASN A O 1
ATOM 664 N N . LYS A 1 81 ? 0.743 2.625 14.044 1.00 95.62 81 LYS A N 1
ATOM 665 C CA . LYS A 1 81 ? -0.399 3.484 14.387 1.00 95.62 81 LYS A CA 1
ATOM 666 C C . LYS A 1 81 ? -1.661 3.072 13.640 1.00 95.62 81 LYS A C 1
ATOM 668 O O . LYS A 1 81 ? -2.727 2.987 14.239 1.00 95.62 81 LYS A O 1
ATOM 673 N N . ILE A 1 82 ? -1.563 2.806 12.342 1.00 94.19 82 ILE A N 1
ATOM 674 C CA . ILE A 1 82 ? -2.758 2.510 11.555 1.00 94.19 82 ILE A CA 1
ATOM 675 C C . ILE A 1 82 ? -3.174 1.058 11.756 1.00 94.19 82 ILE A C 1
ATOM 677 O O . ILE A 1 82 ? -4.275 0.823 12.231 1.00 94.19 82 ILE A O 1
ATOM 681 N N . VAL A 1 83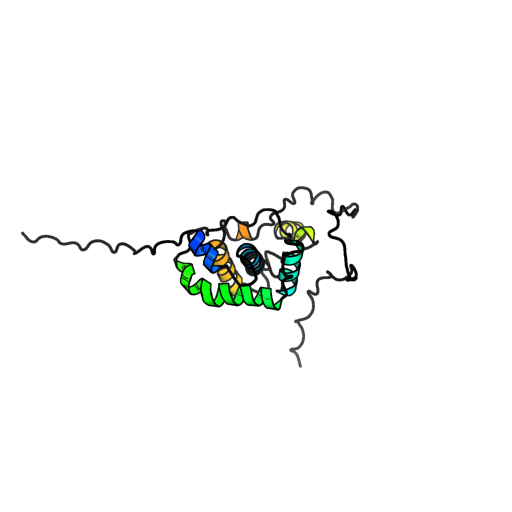 ? -2.303 0.087 11.480 1.00 91.50 83 VAL A N 1
ATOM 682 C CA . VAL A 1 83 ? -2.670 -1.339 11.487 1.00 91.50 83 VAL A CA 1
ATOM 683 C C . VAL A 1 83 ? -2.963 -1.849 12.893 1.00 91.50 83 VAL A C 1
ATOM 685 O O . VAL A 1 83 ? -3.920 -2.593 13.079 1.00 91.50 83 VAL A O 1
ATOM 688 N N . ARG A 1 84 ? -2.164 -1.457 13.895 1.00 88.50 84 ARG A N 1
ATOM 689 C CA . ARG A 1 84 ? -2.297 -2.022 15.249 1.00 88.50 84 ARG A CA 1
ATOM 690 C C . ARG A 1 84 ? -3.233 -1.233 16.156 1.00 88.50 84 ARG A C 1
ATOM 692 O O . ARG A 1 84 ? -3.840 -1.838 17.027 1.00 88.50 84 ARG A O 1
ATOM 699 N N . GLN A 1 85 ? -3.332 0.089 15.993 1.00 91.62 85 GLN A N 1
ATOM 700 C CA . GLN A 1 85 ? -4.097 0.930 16.929 1.00 91.62 85 GLN A CA 1
ATOM 701 C C . GLN A 1 85 ? -5.443 1.379 16.359 1.00 91.62 85 GLN A C 1
ATOM 703 O O . GLN A 1 85 ? -6.446 1.313 17.061 1.00 91.62 85 GLN A O 1
ATOM 708 N N . ARG A 1 86 ? -5.486 1.839 15.102 1.00 92.19 86 ARG A N 1
ATOM 709 C CA . ARG A 1 86 ? -6.705 2.433 14.527 1.00 92.19 86 ARG A CA 1
ATOM 710 C C . ARG A 1 86 ? -7.550 1.432 13.753 1.00 92.19 86 ARG A C 1
ATOM 712 O O . ARG A 1 86 ? -8.753 1.387 13.943 1.00 92.19 86 ARG A O 1
ATOM 719 N N . LEU A 1 87 ? -6.948 0.605 12.904 1.00 89.81 87 LEU A N 1
ATOM 720 C CA . LEU A 1 87 ? -7.679 -0.325 12.044 1.00 89.81 87 LEU A CA 1
ATOM 721 C C . LEU A 1 87 ? -8.662 -1.217 12.823 1.00 89.81 87 LEU A C 1
ATOM 723 O O . LEU A 1 87 ? -9.793 -1.342 12.361 1.00 89.81 87 LEU A O 1
ATOM 727 N N . PRO A 1 88 ? -8.335 -1.762 14.014 1.00 89.50 88 PRO A N 1
ATOM 728 C CA . PRO A 1 88 ? -9.297 -2.547 14.787 1.00 89.50 88 PRO A CA 1
ATOM 729 C C . PRO A 1 88 ? -10.591 -1.799 15.138 1.00 89.50 88 PRO A C 1
ATOM 731 O O . PRO A 1 88 ? -11.630 -2.438 15.286 1.00 89.50 88 PRO A O 1
ATOM 734 N N . THR A 1 89 ? -10.556 -0.466 15.252 1.00 88.56 89 THR A N 1
ATOM 735 C CA . THR A 1 89 ? -11.726 0.327 15.650 1.00 88.56 89 THR A CA 1
ATOM 736 C C . THR A 1 89 ? -12.651 0.639 14.481 1.00 88.56 89 THR A C 1
ATOM 738 O O . THR A 1 89 ? -13.861 0.658 14.675 1.00 88.56 89 THR A O 1
ATOM 741 N N . PHE A 1 90 ? -12.115 0.819 13.268 1.00 87.25 90 PHE A N 1
ATOM 742 C CA . PHE A 1 90 ? -12.911 1.191 12.092 1.00 87.25 90 PHE A CA 1
ATOM 743 C C . PHE A 1 90 ? -13.002 0.102 11.011 1.00 87.25 90 PHE A C 1
ATOM 745 O O . PHE A 1 90 ? -13.725 0.290 10.036 1.00 87.25 90 PHE A O 1
ATOM 752 N N . LYS A 1 91 ? -12.332 -1.057 11.157 1.00 85.56 91 LYS A N 1
ATOM 753 C CA . LYS A 1 91 ? -12.356 -2.143 10.148 1.00 85.56 91 LYS A CA 1
ATOM 754 C C . LYS A 1 91 ? -13.777 -2.593 9.810 1.00 85.56 91 LYS A C 1
ATOM 756 O O . LYS A 1 91 ? -14.081 -2.832 8.649 1.00 85.56 91 LYS A O 1
ATOM 761 N N . GLY A 1 92 ? -14.648 -2.691 10.814 1.00 82.69 92 GLY A N 1
ATOM 762 C CA . GLY A 1 92 ? -16.047 -3.090 10.623 1.00 82.69 92 GLY A CA 1
ATOM 763 C C . GLY A 1 92 ? -16.927 -2.034 9.946 1.00 82.69 92 GLY A C 1
ATOM 764 O O . GLY A 1 92 ? -18.082 -2.320 9.648 1.00 82.69 92 GLY A O 1
ATOM 765 N N . GLU A 1 93 ? -16.404 -0.828 9.733 1.00 84.19 93 GLU A N 1
ATOM 766 C CA . GLU A 1 93 ? -17.098 0.294 9.094 1.00 84.19 93 GLU A CA 1
ATOM 767 C C . GLU A 1 93 ? -16.626 0.506 7.646 1.00 84.19 93 GLU A C 1
ATOM 769 O O . GLU A 1 93 ? -17.123 1.403 6.960 1.00 84.19 93 GLU A O 1
ATOM 774 N N . LEU A 1 94 ? -15.681 -0.324 7.187 1.00 83.31 94 LEU A N 1
ATOM 775 C CA . LEU A 1 94 ? -15.183 -0.324 5.821 1.00 83.31 94 LEU A CA 1
ATOM 776 C C . LEU A 1 94 ? -16.172 -1.014 4.871 1.00 83.31 94 LEU A C 1
ATOM 778 O O . LEU A 1 94 ? -16.870 -1.965 5.235 1.00 83.31 94 LEU A O 1
ATOM 782 N N . ALA A 1 95 ? -16.234 -0.531 3.634 1.00 79.19 95 ALA A N 1
ATOM 783 C CA . ALA A 1 95 ? -17.000 -1.161 2.574 1.00 79.19 95 ALA A CA 1
ATOM 784 C C . ALA A 1 95 ? -16.367 -2.503 2.141 1.00 79.19 95 ALA A C 1
ATOM 786 O O . ALA A 1 95 ? -15.142 -2.651 2.164 1.00 79.19 95 ALA A O 1
ATOM 787 N N . PRO A 1 96 ? -17.186 -3.487 1.722 1.00 77.38 96 PRO A N 1
ATOM 788 C CA . PRO A 1 96 ? -16.734 -4.580 0.874 1.00 77.38 96 PRO A CA 1
ATOM 789 C C . PRO A 1 96 ? -16.062 -3.994 -0.364 1.00 77.38 96 PRO A C 1
ATOM 791 O O . PRO A 1 96 ? -16.594 -3.040 -0.928 1.00 77.38 96 PRO A O 1
ATOM 794 N N . ASP A 1 97 ? -14.928 -4.573 -0.754 1.00 80.62 97 ASP A N 1
ATOM 795 C CA . ASP A 1 97 ? -14.066 -4.070 -1.830 1.00 80.62 97 ASP A CA 1
ATOM 796 C C . ASP A 1 97 ? -13.402 -2.712 -1.528 1.00 80.62 97 ASP A C 1
ATOM 798 O O . ASP A 1 97 ? -13.032 -1.966 -2.419 1.00 80.62 97 ASP A O 1
ATOM 802 N N . GLY A 1 98 ? -13.232 -2.364 -0.252 1.00 85.50 98 GLY A N 1
ATOM 803 C CA . GLY A 1 98 ? -12.444 -1.210 0.165 1.00 85.50 98 GLY A CA 1
ATOM 804 C C . GLY A 1 98 ? -13.052 0.161 -0.133 1.00 85.50 98 GLY A C 1
ATOM 805 O O . GLY A 1 98 ? -14.211 0.310 -0.500 1.00 85.50 98 GLY A O 1
ATOM 806 N N . HIS A 1 99 ? -12.261 1.204 0.125 1.00 87.94 99 HIS A N 1
ATOM 807 C CA . HIS A 1 99 ? -12.660 2.611 -0.060 1.00 87.94 99 HIS A CA 1
ATOM 808 C C . HIS A 1 99 ? -11.793 3.360 -1.061 1.00 87.94 99 HIS A C 1
ATOM 810 O O . HIS A 1 99 ? -12.064 4.513 -1.406 1.00 87.94 99 HIS A O 1
ATOM 816 N N . PHE A 1 100 ? -10.674 2.755 -1.429 1.00 88.31 100 PHE A N 1
ATOM 817 C CA . PHE A 1 100 ? -9.624 3.417 -2.157 1.00 88.31 100 PHE A CA 1
ATOM 818 C C . PHE A 1 100 ? -9.381 2.697 -3.465 1.00 88.31 100 PHE A C 1
ATOM 820 O O . PHE A 1 100 ? -9.208 1.482 -3.440 1.00 88.31 100 PHE A O 1
ATOM 827 N N . PRO A 1 101 ? -9.260 3.416 -4.592 1.00 85.69 101 PRO A N 1
ATOM 828 C CA . PRO A 1 101 ? -8.814 2.766 -5.807 1.00 85.69 101 PRO A CA 1
ATOM 829 C C . PRO A 1 101 ? -7.449 2.130 -5.549 1.00 85.69 101 PRO A C 1
ATOM 831 O O . PRO A 1 101 ? -6.616 2.680 -4.806 1.00 85.69 101 PRO A O 1
ATOM 834 N N . ARG A 1 102 ? -7.225 0.971 -6.168 1.00 80.81 102 ARG A N 1
ATOM 835 C CA . ARG A 1 102 ? -5.893 0.387 -6.271 1.00 80.81 102 ARG A CA 1
ATOM 836 C C . ARG A 1 102 ? -4.928 1.478 -6.751 1.00 80.81 102 ARG A C 1
ATOM 838 O O . ARG A 1 102 ? -5.272 2.201 -7.687 1.00 80.81 102 ARG A O 1
ATOM 845 N N . PRO A 1 103 ? -3.751 1.643 -6.126 1.00 71.38 103 PRO A N 1
ATOM 846 C CA . PRO A 1 103 ? -2.773 2.615 -6.593 1.00 71.38 103 PRO A CA 1
ATOM 847 C C . PRO A 1 103 ? -2.289 2.208 -7.991 1.00 71.38 103 PRO A C 1
ATOM 849 O O . PRO A 1 103 ? -1.451 1.323 -8.148 1.00 71.38 103 PRO A O 1
ATOM 852 N N . ILE A 1 104 ? -2.883 2.830 -9.008 1.00 65.06 104 ILE A N 1
ATOM 853 C CA . ILE A 1 104 ? -2.501 2.738 -10.413 1.00 65.06 104 ILE A CA 1
ATOM 854 C C . ILE A 1 104 ? -1.849 4.072 -10.802 1.00 65.06 104 ILE A C 1
ATOM 856 O O . ILE A 1 104 ? -2.443 5.131 -10.621 1.00 65.06 104 ILE A O 1
ATOM 860 N N . GLY A 1 105 ? -0.612 4.031 -11.302 1.00 62.81 105 GLY A N 1
ATOM 861 C CA . GLY A 1 105 ? 0.119 5.227 -11.746 1.00 62.81 105 GLY A CA 1
ATOM 862 C C . GLY A 1 105 ? 0.633 6.174 -10.640 1.00 62.81 105 GLY A C 1
ATOM 863 O O . GLY A 1 105 ? 0.249 6.086 -9.476 1.00 62.81 105 GLY A O 1
ATOM 864 N N . PHE A 1 106 ? 1.554 7.065 -11.045 1.00 55.59 106 PHE A N 1
ATOM 865 C CA . PHE A 1 106 ? 2.270 8.084 -10.247 1.00 55.59 106 PHE A CA 1
ATOM 866 C C . PHE A 1 106 ? 2.972 7.594 -8.971 1.00 55.59 106 PHE A C 1
ATOM 868 O O . PHE A 1 106 ? 2.930 8.242 -7.924 1.00 55.59 106 PHE A O 1
ATOM 875 N N . GLY A 1 107 ? 3.685 6.474 -9.058 1.00 66.06 107 GLY A N 1
ATOM 876 C CA . GLY A 1 107 ? 4.624 6.125 -8.006 1.00 66.06 107 GLY A CA 1
ATOM 877 C C . GLY A 1 107 ? 5.594 5.028 -8.370 1.00 66.06 107 GLY A C 1
ATOM 878 O O . GLY A 1 107 ? 5.359 4.268 -9.306 1.00 66.06 107 GLY A O 1
ATOM 879 N N . TRP A 1 108 ? 6.686 4.995 -7.604 1.00 78.12 108 TRP A N 1
ATOM 880 C CA . TRP A 1 108 ? 7.716 3.963 -7.625 1.00 78.12 108 TRP A CA 1
ATOM 881 C C . TRP A 1 108 ? 7.051 2.603 -7.783 1.00 78.12 108 TRP A C 1
ATOM 883 O O . TRP A 1 108 ? 6.135 2.280 -7.023 1.00 78.12 108 TRP A O 1
ATOM 893 N N . ALA A 1 109 ? 7.494 1.831 -8.769 1.00 81.50 109 ALA A N 1
ATOM 894 C CA . ALA A 1 109 ? 7.035 0.475 -9.003 1.00 81.50 109 ALA A CA 1
ATOM 895 C C . ALA A 1 109 ? 8.218 -0.488 -8.840 1.00 81.50 109 ALA A C 1
ATOM 897 O O . ALA A 1 109 ? 9.313 -0.182 -9.311 1.00 81.50 109 ALA A O 1
ATOM 898 N N . PRO A 1 110 ? 8.012 -1.680 -8.248 1.00 80.12 110 PRO A N 1
ATOM 899 C CA . PRO A 1 110 ? 9.023 -2.733 -8.174 1.00 80.12 110 PRO A CA 1
ATOM 900 C C . PRO A 1 110 ? 9.857 -2.917 -9.449 1.00 80.12 110 PRO A C 1
ATOM 902 O O . PRO A 1 110 ? 11.086 -2.946 -9.407 1.00 80.12 110 PRO A O 1
ATOM 905 N N . CYS A 1 111 ? 9.181 -3.018 -10.592 1.00 84.12 111 CYS A N 1
ATOM 906 C CA . CYS A 1 111 ? 9.805 -3.289 -11.879 1.00 84.12 111 CYS A CA 1
ATOM 907 C C . CYS A 1 111 ? 10.706 -2.151 -12.372 1.00 84.12 111 CYS A C 1
ATOM 909 O O . CYS A 1 111 ? 11.745 -2.435 -12.962 1.00 84.12 111 CYS A O 1
ATOM 911 N N . ASP A 1 112 ? 10.372 -0.893 -12.069 1.00 79.38 112 ASP A N 1
ATOM 912 C CA . ASP A 1 112 ? 11.145 0.285 -12.493 1.00 79.38 112 ASP A CA 1
ATOM 913 C C . ASP A 1 112 ? 12.527 0.320 -11.806 1.00 79.38 112 ASP A C 1
ATOM 915 O O . ASP A 1 112 ? 13.463 0.963 -12.273 1.00 79.38 112 ASP A O 1
ATOM 919 N N . HIS A 1 113 ? 12.682 -0.442 -10.719 1.00 76.69 113 HIS A N 1
ATOM 920 C CA . HIS A 1 113 ? 13.916 -0.572 -9.948 1.00 76.69 113 HIS A CA 1
ATOM 921 C C . HIS A 1 113 ? 14.542 -1.971 -10.051 1.00 76.69 113 HIS A C 1
ATOM 923 O O . HIS A 1 113 ? 15.284 -2.393 -9.160 1.00 76.69 113 HIS A O 1
ATOM 929 N N . GLY A 1 114 ? 14.234 -2.711 -11.124 1.00 76.25 114 GLY A N 1
ATOM 930 C CA . GLY A 1 114 ? 14.823 -4.024 -11.406 1.00 76.25 114 GLY A CA 1
ATOM 931 C C . GLY A 1 114 ? 14.374 -5.131 -10.448 1.00 76.25 114 GLY A C 1
ATOM 932 O O . GLY A 1 114 ? 15.024 -6.174 -10.355 1.00 76.25 114 GLY A O 1
ATOM 933 N N . MET A 1 115 ? 13.283 -4.920 -9.707 1.00 81.81 115 MET A N 1
ATOM 934 C CA . MET A 1 115 ? 12.718 -5.934 -8.822 1.00 81.81 115 MET A CA 1
ATOM 935 C C . MET A 1 115 ? 11.720 -6.807 -9.571 1.00 81.81 115 MET A C 1
ATOM 937 O O . MET A 1 115 ? 10.927 -6.329 -10.380 1.00 81.81 115 MET A O 1
ATOM 941 N N . CYS A 1 116 ? 11.712 -8.098 -9.243 1.00 84.12 116 CYS A N 1
ATOM 942 C CA . CYS A 1 116 ? 10.783 -9.047 -9.838 1.00 84.12 116 CYS A CA 1
ATOM 943 C C . CYS A 1 116 ? 9.369 -8.828 -9.270 1.00 84.12 116 CYS A C 1
ATOM 945 O O . CYS A 1 116 ? 9.094 -9.137 -8.107 1.00 84.12 116 CYS A O 1
ATOM 947 N N . CYS A 1 117 ? 8.475 -8.249 -10.073 1.00 85.31 117 CYS A N 1
ATOM 948 C CA . CYS A 1 117 ? 7.057 -8.116 -9.742 1.00 85.31 117 CYS A CA 1
ATOM 949 C C . CYS A 1 117 ? 6.315 -9.451 -9.955 1.00 85.31 117 CYS A C 1
ATOM 951 O O . CYS A 1 117 ? 6.899 -10.431 -10.402 1.00 85.31 117 CYS A O 1
ATOM 953 N N . SER A 1 118 ? 5.030 -9.530 -9.601 1.00 83.62 118 SER A N 1
ATOM 954 C CA . SER A 1 118 ? 4.211 -10.749 -9.765 1.00 83.62 118 SER A CA 1
ATOM 955 C C . SER A 1 118 ? 4.153 -11.251 -11.209 1.00 83.62 118 SER A C 1
ATOM 957 O O . SER A 1 118 ? 4.444 -12.418 -11.438 1.00 83.62 118 SER A O 1
ATOM 959 N N . LYS A 1 119 ? 3.890 -10.368 -12.177 1.00 80.56 119 LYS A N 1
ATOM 960 C CA . LYS A 1 119 ? 3.863 -10.717 -13.608 1.00 80.56 119 LYS A CA 1
ATOM 961 C C . LYS A 1 119 ? 5.217 -11.232 -14.124 1.00 80.56 119 LYS A C 1
ATOM 963 O O . LYS A 1 119 ? 5.269 -12.233 -14.820 1.00 80.56 119 LYS A O 1
ATOM 968 N N . LEU A 1 120 ? 6.327 -10.582 -13.753 1.00 81.19 120 LEU A N 1
ATOM 969 C CA . LEU A 1 120 ? 7.675 -11.026 -14.153 1.00 81.19 120 LEU A CA 1
ATOM 970 C C . LEU A 1 120 ? 8.110 -12.325 -13.453 1.00 81.19 120 LEU A C 1
ATOM 972 O O . LEU A 1 120 ? 8.964 -13.048 -13.959 1.00 81.19 120 LEU A O 1
ATOM 976 N N . ALA A 1 121 ? 7.565 -12.618 -12.273 1.00 84.12 121 ALA A N 1
ATOM 977 C CA . ALA A 1 121 ? 7.848 -13.860 -11.560 1.00 84.12 121 ALA A CA 1
ATOM 978 C C . ALA A 1 121 ? 7.210 -15.072 -12.248 1.00 84.12 121 ALA A C 1
ATOM 980 O O . ALA A 1 121 ? 7.825 -16.136 -12.291 1.00 84.12 121 ALA A O 1
ATOM 981 N N . GLU A 1 122 ? 6.005 -14.896 -12.798 1.00 79.38 122 GLU A N 1
ATOM 982 C CA . GLU A 1 122 ? 5.294 -15.929 -13.560 1.00 79.38 122 GLU A CA 1
ATOM 983 C C . GLU A 1 122 ? 6.064 -16.338 -14.821 1.00 79.38 122 GLU A C 1
ATOM 985 O O . GLU A 1 122 ? 6.086 -17.517 -15.160 1.00 79.38 122 GLU A O 1
ATOM 990 N N . THR A 1 123 ? 6.755 -15.397 -15.473 1.00 77.12 123 THR A N 1
ATOM 991 C CA . THR A 1 123 ? 7.539 -15.671 -16.688 1.00 77.12 123 THR A CA 1
ATOM 992 C C . THR A 1 123 ? 8.982 -16.095 -16.404 1.00 77.12 123 THR A C 1
ATOM 994 O O . THR A 1 123 ? 9.512 -16.969 -17.083 1.00 77.12 123 THR A O 1
ATOM 997 N N . GLY A 1 124 ? 9.639 -15.498 -15.405 1.00 69.00 124 GLY A N 1
ATOM 998 C CA . GLY A 1 124 ? 11.084 -15.638 -15.182 1.00 69.00 124 GLY A CA 1
ATOM 999 C C . GLY A 1 124 ? 11.509 -16.626 -14.090 1.00 69.00 124 GLY A C 1
ATOM 1000 O O . GLY A 1 124 ? 12.697 -16.689 -13.765 1.00 69.00 124 GLY A O 1
ATOM 1001 N N . GLY A 1 125 ? 10.575 -17.335 -13.444 1.00 70.38 125 GLY A N 1
ATOM 1002 C CA . GLY A 1 125 ? 10.871 -18.343 -12.409 1.00 70.38 125 GLY A CA 1
ATOM 1003 C C . GLY A 1 125 ? 11.544 -17.802 -11.134 1.00 70.38 125 GLY A C 1
ATOM 1004 O O . GLY A 1 125 ? 12.020 -18.571 -10.294 1.00 70.38 125 GLY A O 1
ATOM 1005 N N . LYS A 1 126 ? 11.606 -16.475 -10.968 1.00 73.56 126 LYS A N 1
ATOM 1006 C CA . LYS A 1 126 ? 12.158 -15.794 -9.788 1.00 73.56 126 LYS A CA 1
ATOM 1007 C C . LYS A 1 126 ? 11.040 -15.481 -8.789 1.00 73.56 126 LYS A C 1
ATOM 1009 O O . LYS A 1 126 ? 9.917 -15.208 -9.195 1.00 73.56 126 LYS A O 1
ATOM 1014 N N . PRO A 1 127 ? 11.320 -15.471 -7.474 1.00 79.25 127 PRO A N 1
ATOM 1015 C CA . PRO A 1 127 ? 10.311 -15.115 -6.487 1.00 79.25 127 PRO A CA 1
ATOM 1016 C C . PRO A 1 127 ? 9.912 -13.642 -6.625 1.00 79.25 127 PRO A C 1
ATOM 1018 O O . PRO A 1 127 ? 10.765 -12.751 -6.615 1.00 79.25 127 PRO A O 1
ATOM 1021 N N . SER A 1 128 ? 8.606 -13.398 -6.698 1.00 84.44 128 SER A N 1
ATOM 1022 C CA . SER A 1 128 ? 8.043 -12.051 -6.715 1.00 84.44 128 SER A CA 1
ATOM 1023 C C . SER A 1 128 ? 8.263 -11.344 -5.380 1.00 84.44 128 SER A C 1
ATOM 1025 O O . SER A 1 128 ? 8.074 -11.936 -4.313 1.00 84.44 128 SER A O 1
ATOM 1027 N N . ILE A 1 129 ? 8.573 -10.047 -5.429 1.00 84.94 129 ILE A N 1
ATOM 1028 C CA . ILE A 1 129 ? 8.551 -9.209 -4.227 1.00 84.94 129 ILE A CA 1
ATOM 1029 C C . ILE A 1 129 ? 7.135 -8.883 -3.758 1.00 84.94 129 ILE A C 1
ATOM 1031 O O . ILE A 1 129 ? 6.975 -8.477 -2.613 1.00 84.94 129 ILE A O 1
ATOM 1035 N N . VAL A 1 130 ? 6.138 -9.070 -4.627 1.00 82.62 130 VAL A N 1
ATOM 1036 C CA . VAL A 1 130 ? 4.719 -8.814 -4.357 1.00 82.62 130 VAL A CA 1
ATOM 1037 C C . VAL A 1 130 ? 4.053 -10.113 -3.863 1.00 82.62 130 VAL A C 1
ATOM 1039 O O . VAL A 1 130 ? 3.419 -10.150 -2.821 1.00 82.62 130 VAL A O 1
ATOM 1042 N N . ARG A 1 131 ? 4.329 -11.246 -4.527 1.00 69.19 131 ARG A N 1
ATOM 1043 C CA . ARG A 1 131 ? 3.829 -12.597 -4.185 1.00 69.19 131 ARG A CA 1
ATOM 1044 C C . ARG A 1 131 ? 4.837 -13.457 -3.416 1.00 69.19 131 ARG A C 1
ATOM 1046 O O . ARG A 1 131 ? 5.293 -14.491 -3.912 1.00 69.19 131 ARG A O 1
ATOM 1053 N N . SER A 1 132 ? 5.248 -13.067 -2.214 1.00 56.25 132 SER A N 1
ATOM 1054 C CA . SER A 1 132 ? 6.192 -13.920 -1.481 1.00 56.25 132 SER A CA 1
ATOM 1055 C C . SER A 1 132 ? 5.513 -14.996 -0.630 1.00 56.25 132 SER A C 1
ATOM 1057 O O . SER A 1 132 ? 5.359 -14.861 0.581 1.00 56.25 132 SER A O 1
ATOM 1059 N N . LEU A 1 133 ? 5.262 -16.141 -1.264 1.00 49.72 133 LEU A N 1
ATOM 1060 C CA . LEU A 1 133 ? 4.700 -17.359 -0.658 1.00 49.72 133 LEU A CA 1
ATOM 1061 C C . LEU A 1 133 ? 5.525 -17.946 0.511 1.00 49.72 133 LEU A C 1
ATOM 1063 O O . LEU A 1 133 ? 5.045 -18.789 1.264 1.00 49.72 133 LEU A O 1
ATOM 1067 N N . ARG A 1 134 ? 6.804 -17.569 0.669 1.00 46.16 134 ARG A N 1
ATOM 1068 C CA . ARG A 1 134 ? 7.765 -18.340 1.490 1.00 46.16 134 ARG A CA 1
ATOM 1069 C C . ARG A 1 134 ? 7.995 -17.859 2.921 1.00 46.16 134 ARG A C 1
ATOM 1071 O O . ARG A 1 134 ? 8.704 -18.546 3.652 1.00 46.16 134 ARG A O 1
ATOM 1078 N N . ARG A 1 135 ? 7.463 -16.710 3.353 1.00 46.38 135 ARG A N 1
ATOM 1079 C CA . ARG A 1 135 ? 7.725 -16.206 4.723 1.00 46.38 135 ARG A CA 1
ATOM 1080 C C . ARG A 1 135 ? 6.496 -15.949 5.584 1.00 46.38 135 ARG A C 1
ATOM 1082 O O . ARG A 1 135 ? 6.679 -15.701 6.773 1.00 46.38 135 ARG A O 1
ATOM 1089 N N . GLN A 1 136 ? 5.280 -15.999 5.042 1.00 48.56 136 GLN A N 1
ATOM 1090 C CA . GLN A 1 136 ? 4.141 -15.399 5.736 1.00 48.56 136 GLN A CA 1
ATOM 1091 C C . GLN A 1 136 ? 2.777 -16.050 5.466 1.00 48.56 136 GLN A C 1
ATOM 1093 O O . GLN A 1 136 ? 1.790 -15.359 5.608 1.00 48.56 136 GLN A O 1
ATOM 1098 N N . ALA A 1 137 ? 2.657 -17.354 5.196 1.00 51.06 137 ALA A N 1
ATOM 1099 C CA . ALA A 1 137 ? 1.348 -17.972 4.898 1.00 51.06 137 ALA A CA 1
ATOM 1100 C C . ALA A 1 137 ? 0.210 -17.609 5.890 1.00 51.06 137 ALA A C 1
ATOM 1102 O O . ALA A 1 137 ? -0.927 -17.401 5.480 1.00 51.06 137 ALA A O 1
ATOM 1103 N N . LYS A 1 138 ? 0.515 -17.445 7.190 1.00 56.44 138 LYS A N 1
ATOM 1104 C CA . LYS A 1 138 ? -0.464 -16.968 8.187 1.00 56.44 138 LYS A CA 1
ATOM 11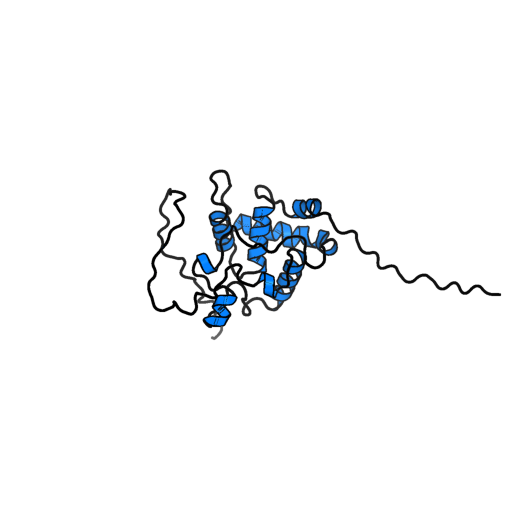05 C C . LYS A 1 138 ? -0.755 -15.462 8.088 1.00 56.44 138 LYS A C 1
ATOM 1107 O O . LYS A 1 138 ? -1.907 -15.062 8.177 1.00 56.44 138 LYS A O 1
ATOM 1112 N N . ASN A 1 139 ? 0.271 -14.638 7.879 1.00 65.94 139 ASN A N 1
ATOM 1113 C CA . ASN A 1 139 ? 0.107 -13.185 7.769 1.00 65.94 139 ASN A CA 1
ATOM 1114 C C . ASN A 1 139 ? -0.403 -12.764 6.386 1.00 65.94 139 ASN A C 1
ATOM 1116 O O . ASN A 1 139 ? -0.929 -11.675 6.257 1.00 65.94 139 ASN A O 1
ATOM 1120 N N . GLU A 1 140 ? -0.250 -13.594 5.357 1.00 70.69 140 GLU A N 1
ATOM 1121 C CA . GLU A 1 140 ? -0.662 -13.312 3.983 1.00 70.69 140 GLU A CA 1
ATOM 1122 C C . GLU A 1 140 ? -2.184 -13.316 3.862 1.00 70.69 140 GLU A C 1
ATOM 1124 O O . GLU A 1 140 ? -2.742 -12.416 3.246 1.00 70.69 140 GLU A O 1
ATOM 1129 N N . HIS A 1 141 ? -2.866 -14.250 4.532 1.00 75.81 141 HIS A N 1
ATOM 1130 C CA . HIS A 1 141 ? -4.326 -14.234 4.607 1.00 75.81 141 HIS A CA 1
ATOM 1131 C C . HIS A 1 141 ? -4.843 -12.981 5.332 1.00 75.81 141 HIS A C 1
ATOM 1133 O O . HIS A 1 141 ? -5.743 -12.302 4.837 1.00 75.81 141 HIS A O 1
ATOM 1139 N N . ASP A 1 142 ? -4.233 -12.629 6.467 1.00 82.38 142 ASP A N 1
ATOM 1140 C CA . ASP A 1 142 ? -4.609 -11.439 7.236 1.00 82.38 142 ASP A CA 1
ATOM 1141 C C . ASP A 1 142 ? -4.297 -10.144 6.472 1.00 82.38 142 ASP A C 1
ATOM 1143 O O . ASP A 1 142 ? -5.137 -9.247 6.401 1.00 82.38 142 ASP A O 1
ATOM 1147 N N . ASN A 1 143 ? -3.116 -10.052 5.858 1.00 84.94 143 ASN A N 1
ATOM 1148 C CA . ASN A 1 143 ? -2.690 -8.911 5.051 1.00 84.94 143 ASN A CA 1
ATOM 1149 C C . ASN A 1 143 ? -3.555 -8.767 3.803 1.00 84.94 143 ASN A C 1
ATOM 1151 O O . ASN A 1 143 ? -3.970 -7.653 3.502 1.00 84.94 143 ASN A O 1
ATOM 1155 N N . GLY A 1 144 ? -3.867 -9.871 3.121 1.00 86.75 144 GLY A N 1
ATOM 1156 C CA . GLY A 1 144 ? -4.761 -9.892 1.971 1.00 86.75 144 GLY A CA 1
ATOM 1157 C C . GLY A 1 144 ? -6.161 -9.434 2.357 1.00 86.75 144 GLY A C 1
ATOM 1158 O O . GLY A 1 144 ? -6.670 -8.490 1.762 1.00 86.75 144 GLY A O 1
ATOM 1159 N N . SER A 1 145 ? -6.732 -10.000 3.428 1.00 87.25 145 SER A N 1
ATOM 1160 C CA . SER A 1 145 ? -8.028 -9.571 3.970 1.00 87.25 145 SER A CA 1
ATOM 1161 C C . SER A 1 145 ? -8.033 -8.080 4.304 1.00 87.25 145 SER A C 1
ATOM 1163 O O . SER A 1 145 ? -8.955 -7.360 3.928 1.00 87.25 145 SER A O 1
ATOM 1165 N N . ILE A 1 146 ? -7.007 -7.585 5.000 1.00 88.56 146 ILE A N 1
ATOM 1166 C CA . ILE A 1 146 ? -6.906 -6.166 5.349 1.00 88.56 146 ILE A CA 1
ATOM 1167 C C . ILE A 1 146 ? -6.767 -5.309 4.089 1.00 88.56 146 ILE A C 1
ATOM 1169 O O . ILE A 1 146 ? -7.454 -4.294 3.977 1.00 88.56 146 ILE A O 1
ATOM 1173 N N . ALA A 1 147 ? -5.929 -5.715 3.138 1.00 90.06 147 ALA A N 1
ATOM 1174 C CA . ALA A 1 147 ? -5.701 -4.984 1.904 1.00 90.06 147 ALA A CA 1
ATOM 1175 C C . ALA A 1 147 ? -6.991 -4.851 1.086 1.00 90.06 147 ALA A C 1
ATOM 1177 O O . ALA A 1 147 ? -7.370 -3.731 0.761 1.00 90.06 147 ALA A O 1
ATOM 1178 N N . THR A 1 148 ? -7.733 -5.935 0.864 1.00 90.38 148 THR A N 1
ATOM 1179 C CA . THR A 1 148 ? -9.019 -5.898 0.138 1.00 90.38 148 THR A CA 1
ATOM 1180 C C . THR A 1 148 ? -10.135 -5.191 0.918 1.00 90.38 148 THR A C 1
ATOM 1182 O O . THR A 1 148 ? -11.183 -4.877 0.366 1.00 90.38 148 THR A O 1
ATOM 1185 N N . THR A 1 149 ? -9.949 -4.937 2.220 1.00 89.00 149 THR A N 1
ATOM 1186 C CA . THR A 1 149 ? -10.865 -4.091 3.010 1.00 89.00 149 THR A CA 1
ATOM 1187 C C . THR A 1 149 ? -10.504 -2.600 2.902 1.00 89.00 149 THR A C 1
ATOM 1189 O O . THR A 1 149 ? -11.307 -1.731 3.232 1.00 89.00 149 THR A O 1
ATOM 1192 N N . ILE A 1 150 ? -9.285 -2.264 2.477 1.00 90.38 150 ILE A N 1
ATOM 1193 C CA . ILE A 1 150 ? -8.813 -0.879 2.354 1.00 90.38 150 ILE A CA 1
ATOM 1194 C C . ILE A 1 150 ? -8.888 -0.416 0.893 1.00 90.38 150 ILE A C 1
ATOM 1196 O O . ILE A 1 150 ? -9.381 0.684 0.632 1.00 90.38 150 ILE A O 1
ATOM 1200 N N . TRP A 1 151 ? -8.432 -1.242 -0.049 1.00 91.19 151 TRP A N 1
ATOM 1201 C CA . TRP A 1 151 ? -8.371 -0.946 -1.480 1.00 91.19 151 TRP A CA 1
ATOM 1202 C C . TRP A 1 151 ? -9.363 -1.786 -2.285 1.00 91.19 151 TRP A C 1
ATOM 1204 O O . TRP A 1 151 ? -9.619 -2.931 -1.929 1.00 91.19 151 TRP A O 1
ATOM 1214 N N . HIS A 1 152 ? -9.846 -1.206 -3.382 1.00 90.81 152 HIS A N 1
ATOM 1215 C CA . HIS A 1 152 ? -10.652 -1.872 -4.398 1.00 90.81 152 HIS A CA 1
ATOM 1216 C C . HIS A 1 152 ? -9.807 -2.885 -5.160 1.00 90.81 152 HIS A C 1
ATOM 1218 O O . HIS A 1 152 ? -8.665 -2.593 -5.542 1.00 90.81 152 HIS A O 1
ATOM 1224 N N . GLY A 1 153 ? -10.407 -4.035 -5.421 1.00 88.44 153 GLY A N 1
ATOM 1225 C CA . GLY A 1 153 ? -9.832 -5.160 -6.125 1.00 88.44 153 GLY A CA 1
ATOM 1226 C C . GLY A 1 153 ? -9.619 -6.376 -5.229 1.00 88.44 153 GLY A C 1
ATOM 1227 O O . GLY A 1 153 ? -9.460 -6.305 -4.008 1.00 88.44 153 GLY A O 1
ATOM 1228 N N . THR A 1 154 ? -9.566 -7.526 -5.883 1.00 89.12 154 THR A N 1
ATOM 1229 C CA . THR A 1 154 ? -9.206 -8.805 -5.275 1.00 89.12 154 THR A CA 1
ATOM 1230 C C . THR A 1 154 ? -7.744 -8.817 -4.825 1.00 89.12 154 THR A C 1
ATOM 1232 O O . THR A 1 154 ? -6.922 -8.006 -5.256 1.00 89.12 154 THR A O 1
ATOM 1235 N N . TRP A 1 155 ? -7.381 -9.775 -3.969 1.00 87.88 155 TRP A N 1
ATOM 1236 C CA . TRP A 1 155 ? -5.994 -9.926 -3.524 1.00 87.88 155 TRP A CA 1
ATOM 1237 C C . TRP A 1 155 ? -5.023 -10.104 -4.700 1.00 87.88 155 TRP A C 1
ATOM 1239 O O . TRP A 1 155 ? -3.994 -9.434 -4.751 1.00 87.88 155 TRP A O 1
ATOM 1249 N N . ASP A 1 156 ? -5.385 -10.924 -5.689 1.00 86.19 156 ASP A N 1
ATOM 1250 C CA . ASP A 1 156 ? -4.578 -11.124 -6.894 1.00 86.19 156 ASP A CA 1
ATOM 1251 C C . ASP A 1 156 ? -4.436 -9.848 -7.728 1.00 86.19 156 ASP A C 1
ATOM 1253 O O . ASP A 1 156 ? -3.347 -9.550 -8.223 1.00 86.19 156 ASP A O 1
ATOM 1257 N N . GLU A 1 157 ? -5.495 -9.044 -7.836 1.00 86.56 157 GLU A N 1
ATOM 1258 C CA . GLU A 1 157 ? -5.419 -7.745 -8.501 1.00 86.56 157 GLU A CA 1
ATOM 1259 C C . GLU A 1 157 ? -4.501 -6.787 -7.744 1.00 86.56 157 GLU A C 1
ATOM 1261 O O . GLU A 1 157 ? -3.667 -6.136 -8.365 1.00 86.56 157 GLU A O 1
ATOM 1266 N N . LEU A 1 158 ? -4.582 -6.718 -6.414 1.00 87.00 158 LEU A N 1
ATOM 1267 C CA . LEU A 1 158 ? -3.697 -5.867 -5.611 1.00 87.00 158 LEU A CA 1
ATOM 1268 C C . LEU A 1 158 ? -2.230 -6.306 -5.691 1.00 87.00 158 LEU A C 1
ATOM 1270 O O . LEU A 1 158 ? -1.338 -5.457 -5.660 1.00 87.00 158 LEU A O 1
ATOM 1274 N N . LEU A 1 159 ? -1.989 -7.610 -5.836 1.00 85.19 159 LEU A N 1
ATOM 1275 C CA . LEU A 1 159 ? -0.668 -8.195 -6.039 1.00 85.19 159 LEU A CA 1
ATOM 1276 C C . LEU A 1 159 ? -0.150 -8.062 -7.473 1.00 85.19 159 LEU A C 1
ATOM 1278 O O . LEU A 1 159 ? 1.049 -8.239 -7.716 1.00 85.19 159 LEU A O 1
ATOM 1282 N N . ALA A 1 160 ? -1.013 -7.799 -8.451 1.00 82.06 160 ALA A N 1
ATOM 1283 C CA . ALA A 1 160 ? -0.586 -7.654 -9.831 1.00 82.06 160 ALA A CA 1
ATOM 1284 C C . ALA A 1 160 ? 0.354 -6.446 -9.968 1.00 82.06 160 ALA A C 1
ATOM 1286 O O . ALA A 1 160 ? 0.189 -5.406 -9.321 1.00 82.06 160 ALA A O 1
ATOM 1287 N N . CYS A 1 161 ? 1.350 -6.556 -10.844 1.00 81.00 161 CYS A N 1
ATOM 1288 C CA . CYS A 1 161 ? 2.161 -5.395 -11.177 1.00 81.00 161 CYS A CA 1
ATOM 1289 C C . CYS A 1 161 ? 1.274 -4.327 -11.843 1.00 81.00 161 CYS A C 1
ATOM 1291 O O . CYS A 1 161 ? 0.508 -4.680 -12.748 1.00 81.00 161 CYS A O 1
ATOM 1293 N N . PRO A 1 162 ? 1.353 -3.047 -11.428 1.00 77.00 162 PRO A N 1
ATOM 1294 C CA . PRO A 1 162 ? 0.607 -1.973 -12.081 1.00 77.00 162 PRO A CA 1
ATOM 1295 C C . PRO A 1 162 ? 1.120 -1.666 -13.496 1.00 77.00 162 PRO A C 1
ATOM 1297 O O . PRO A 1 162 ? 0.410 -1.029 -14.267 1.00 77.00 162 PRO A O 1
ATOM 1300 N N . ARG A 1 163 ? 2.333 -2.109 -13.857 1.00 76.62 163 ARG A N 1
ATOM 1301 C CA . ARG A 1 163 ? 2.860 -1.999 -15.221 1.00 76.62 163 ARG A CA 1
ATOM 1302 C C . ARG A 1 163 ? 2.379 -3.150 -16.099 1.00 76.62 163 ARG A C 1
ATOM 1304 O O . ARG A 1 163 ? 2.125 -4.272 -15.640 1.00 76.62 163 ARG A O 1
ATOM 1311 N N . ASP A 1 164 ? 2.274 -2.853 -17.387 1.00 77.94 164 ASP A N 1
ATOM 1312 C CA . ASP A 1 164 ? 2.185 -3.888 -18.402 1.00 77.94 164 ASP A CA 1
ATOM 1313 C C . ASP A 1 164 ? 3.588 -4.408 -18.749 1.00 77.94 164 ASP A C 1
ATOM 1315 O O . ASP A 1 164 ? 4.539 -3.634 -18.855 1.00 77.94 164 ASP A O 1
ATOM 1319 N N . HIS A 1 165 ? 3.709 -5.728 -18.872 1.00 73.50 165 HIS A N 1
ATOM 1320 C CA . HIS A 1 165 ? 4.952 -6.440 -19.184 1.00 73.50 165 HIS A CA 1
ATOM 1321 C C . HIS A 1 165 ? 4.841 -7.268 -20.472 1.00 73.50 165 HIS A C 1
ATOM 1323 O O . HIS A 1 165 ? 5.770 -8.003 -20.794 1.00 73.50 165 HIS A O 1
ATOM 1329 N N . SER A 1 166 ? 3.740 -7.120 -21.216 1.00 68.12 166 SER A N 1
ATOM 1330 C CA . SER A 1 166 ? 3.451 -7.815 -22.478 1.00 68.12 166 SER A CA 1
ATOM 1331 C C . SER A 1 166 ? 4.561 -7.707 -23.538 1.00 68.12 166 SER A C 1
ATOM 1333 O O . SER A 1 166 ? 4.702 -8.609 -24.352 1.00 68.12 166 SER A O 1
ATOM 1335 N N . ALA A 1 167 ? 5.394 -6.660 -23.499 1.00 54.44 167 ALA A N 1
A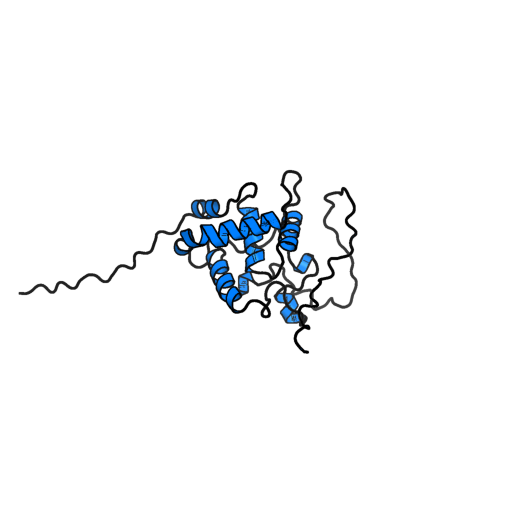TOM 1336 C CA . ALA A 1 167 ? 6.494 -6.438 -24.447 1.00 54.44 167 ALA A CA 1
ATOM 1337 C C . ALA A 1 167 ? 7.893 -6.860 -23.943 1.00 54.44 167 ALA A C 1
ATOM 1339 O O . ALA A 1 167 ? 8.881 -6.699 -24.662 1.00 54.44 167 ALA A O 1
ATOM 1340 N N . ALA A 1 168 ? 8.023 -7.341 -22.701 1.00 51.84 168 ALA A N 1
ATOM 1341 C CA . ALA A 1 168 ? 9.329 -7.649 -22.106 1.00 51.84 168 ALA A CA 1
ATOM 1342 C C . ALA A 1 168 ? 9.837 -9.064 -22.439 1.00 51.84 168 ALA A C 1
ATOM 1344 O O . ALA A 1 168 ? 11.030 -9.327 -22.303 1.00 51.84 168 ALA A O 1
ATOM 1345 N N . THR A 1 169 ? 8.961 -9.959 -22.900 1.00 49.19 169 THR A N 1
ATOM 1346 C CA . THR A 1 169 ? 9.308 -11.346 -23.251 1.00 49.19 169 THR A CA 1
ATOM 1347 C C . THR A 1 169 ? 10.171 -11.471 -24.508 1.00 49.19 169 THR A C 1
ATOM 1349 O O . THR A 1 169 ? 10.894 -12.454 -24.624 1.00 49.19 169 THR A O 1
ATOM 1352 N N . ASP A 1 170 ? 10.206 -10.456 -25.378 1.00 41.72 170 ASP A N 1
ATOM 1353 C CA . ASP A 1 170 ? 10.957 -10.518 -26.644 1.00 41.72 170 ASP A CA 1
ATOM 1354 C C . ASP A 1 170 ? 12.316 -9.795 -26.603 1.00 41.72 170 ASP A C 1
ATOM 1356 O O . ASP A 1 170 ? 13.033 -9.758 -27.603 1.00 41.72 170 ASP A O 1
ATOM 1360 N N . LYS A 1 171 ? 12.694 -9.183 -25.469 1.00 40.69 171 LYS A N 1
ATOM 1361 C CA . LYS A 1 171 ? 13.904 -8.337 -25.379 1.00 40.69 171 LYS A CA 1
ATOM 1362 C C . LYS A 1 171 ? 14.873 -8.673 -24.247 1.00 40.69 171 LYS A C 1
ATOM 1364 O O . LYS A 1 171 ? 15.831 -7.929 -24.037 1.00 40.69 171 LYS A O 1
ATOM 1369 N N . GLU A 1 172 ? 14.741 -9.820 -23.582 1.00 40.91 172 GLU A N 1
ATOM 1370 C CA . GLU A 1 172 ? 15.830 -10.364 -22.750 1.00 40.91 172 GLU A CA 1
ATOM 1371 C C . GLU A 1 172 ? 16.929 -11.026 -23.609 1.00 40.91 172 GLU A C 1
ATOM 1373 O O . GLU A 1 172 ? 17.351 -12.149 -23.364 1.00 40.91 172 GLU A O 1
ATOM 1378 N N . GLN A 1 173 ? 17.411 -10.314 -24.632 1.00 40.47 173 GLN A N 1
ATOM 1379 C CA . GLN A 1 173 ? 18.696 -10.559 -25.295 1.00 40.47 173 GLN A CA 1
ATOM 1380 C C . GLN A 1 173 ? 19.108 -9.330 -26.127 1.00 40.47 173 GLN A C 1
ATOM 1382 O O . GLN A 1 173 ? 19.340 -9.405 -27.327 1.00 40.47 173 GLN A O 1
ATOM 1387 N N . GLY A 1 174 ? 19.181 -8.143 -25.517 1.00 34.19 174 GLY A N 1
ATOM 1388 C CA . GLY A 1 174 ? 19.717 -6.995 -26.248 1.00 34.19 174 GLY A CA 1
ATOM 1389 C C . GLY A 1 174 ? 19.627 -5.661 -25.530 1.00 34.19 174 GLY A C 1
ATOM 1390 O O . GLY A 1 174 ? 18.617 -4.977 -25.606 1.00 34.19 174 GLY A O 1
ATOM 1391 N N . ASN A 1 175 ? 20.755 -5.259 -24.948 1.00 32.06 175 ASN A N 1
ATOM 1392 C CA . ASN A 1 175 ? 21.102 -3.891 -24.569 1.00 32.06 175 ASN A CA 1
ATOM 1393 C C . ASN A 1 175 ? 20.255 -3.195 -23.493 1.00 32.06 175 ASN A C 1
ATOM 1395 O O . ASN A 1 175 ? 19.262 -2.517 -23.746 1.00 32.06 175 ASN A O 1
ATOM 1399 N N . SER A 1 176 ? 20.830 -3.186 -22.291 1.00 43.44 176 SER A N 1
ATOM 1400 C CA . SER A 1 176 ? 20.745 -2.067 -21.359 1.00 43.44 176 SER A CA 1
ATOM 1401 C C . SER A 1 176 ? 21.082 -0.752 -22.075 1.00 43.44 176 SER A C 1
ATOM 1403 O O . SER A 1 176 ? 22.251 -0.449 -22.313 1.00 43.44 176 SER A O 1
ATOM 1405 N N . ARG A 1 177 ? 20.078 0.076 -22.370 1.00 32.81 177 ARG A N 1
ATOM 1406 C CA . ARG A 1 177 ? 20.294 1.513 -22.551 1.00 32.81 177 ARG A CA 1
ATOM 1407 C C . ARG A 1 177 ? 19.283 2.291 -21.727 1.00 32.81 177 ARG A C 1
ATOM 1409 O O . ARG A 1 177 ? 18.101 2.365 -22.035 1.00 32.81 177 ARG A O 1
ATOM 1416 N N . SER A 1 178 ? 19.834 2.817 -20.639 1.00 39.84 178 SER A N 1
ATOM 1417 C CA . SER A 1 178 ? 19.308 3.863 -19.780 1.00 39.84 178 SER A CA 1
ATOM 1418 C C . SER A 1 178 ? 18.537 4.911 -20.583 1.00 39.84 178 SER A C 1
ATOM 1420 O O . SER A 1 178 ? 19.085 5.513 -21.504 1.00 39.84 178 SER A O 1
ATOM 1422 N N . THR A 1 179 ? 17.282 5.149 -20.222 1.00 33.09 179 THR A N 1
ATOM 1423 C CA . THR A 1 179 ? 16.628 6.430 -20.483 1.00 33.09 179 THR A CA 1
ATOM 1424 C C . THR A 1 179 ? 16.231 6.968 -19.118 1.00 33.09 179 THR A C 1
ATOM 1426 O O . THR A 1 179 ? 15.315 6.454 -18.477 1.00 33.09 179 THR A O 1
ATOM 1429 N N . GLN A 1 180 ? 17.028 7.912 -18.619 1.00 29.67 180 GLN A N 1
ATOM 1430 C CA . GLN A 1 180 ? 16.746 8.642 -17.389 1.00 29.67 180 GLN A CA 1
ATOM 1431 C C . GLN A 1 180 ? 15.452 9.451 -17.562 1.00 29.67 180 GLN A C 1
ATOM 1433 O O . GLN A 1 180 ? 15.293 10.093 -18.599 1.00 29.67 180 GLN A O 1
ATOM 1438 N N . PRO A 1 181 ? 14.554 9.497 -16.567 1.00 33.50 181 PRO A N 1
ATOM 1439 C CA . PRO A 1 181 ? 13.751 10.685 -16.350 1.00 33.50 181 PRO A CA 1
ATOM 1440 C C . PRO A 1 181 ? 14.622 11.762 -15.689 1.00 33.50 181 PRO A C 1
ATOM 1442 O O . PRO A 1 181 ? 15.469 11.451 -14.849 1.00 33.50 181 PRO A O 1
ATOM 1445 N N . GLU A 1 182 ? 14.411 13.004 -16.117 1.00 34.88 182 GLU A N 1
ATOM 1446 C CA . GLU A 1 182 ? 15.155 14.204 -15.738 1.00 34.88 182 GLU A CA 1
ATOM 1447 C C . GLU A 1 182 ? 15.450 14.349 -14.240 1.00 34.88 182 GLU A C 1
ATOM 1449 O O . GLU A 1 182 ? 14.689 13.969 -13.347 1.00 34.88 182 GLU A O 1
ATOM 1454 N N . GLU A 1 183 ? 16.614 14.939 -14.011 1.00 33.16 183 GLU A N 1
ATOM 1455 C CA . GLU A 1 183 ? 17.290 15.150 -12.749 1.00 33.16 183 GLU A CA 1
ATOM 1456 C C . GLU A 1 183 ? 16.474 16.008 -11.767 1.00 33.16 183 GLU A C 1
ATOM 1458 O O . GLU A 1 183 ? 16.261 17.200 -11.966 1.00 33.16 183 GLU A O 1
ATOM 1463 N N . CYS A 1 184 ? 16.136 15.440 -10.608 1.00 29.62 184 CYS A N 1
ATOM 1464 C CA . CYS A 1 184 ? 16.136 16.221 -9.371 1.00 29.62 184 CYS A CA 1
ATOM 1465 C C . CYS A 1 184 ? 17.585 16.227 -8.854 1.00 29.62 184 CYS A C 1
ATOM 1467 O O . CYS A 1 184 ? 18.032 15.267 -8.222 1.00 29.62 184 CYS A O 1
ATOM 1469 N N . LEU A 1 185 ? 18.352 17.262 -9.211 1.00 39.06 185 LEU A N 1
ATOM 1470 C CA . LEU A 1 185 ? 19.785 17.379 -8.926 1.00 39.06 185 LEU A CA 1
ATOM 1471 C C . LEU A 1 185 ? 20.111 17.340 -7.417 1.00 39.06 185 LEU A C 1
ATOM 1473 O O . LEU A 1 185 ? 19.786 18.245 -6.656 1.00 39.06 185 LEU A O 1
ATOM 1477 N N . SER A 1 186 ? 20.792 16.255 -7.038 1.00 40.97 186 SER A N 1
ATOM 1478 C CA . SER A 1 186 ? 22.046 16.164 -6.269 1.00 40.97 186 SER A CA 1
ATOM 1479 C C . SER A 1 186 ? 22.335 17.177 -5.150 1.00 40.97 186 SER A C 1
ATOM 1481 O O . SER A 1 186 ? 22.610 18.349 -5.392 1.00 40.97 186 SER A O 1
ATOM 1483 N N . SER A 1 187 ? 22.553 16.641 -3.943 1.00 29.91 187 SER A N 1
ATOM 1484 C CA . SER A 1 187 ? 23.769 16.934 -3.170 1.00 29.91 187 SER A CA 1
ATOM 1485 C C . SER A 1 187 ? 24.138 15.736 -2.286 1.00 29.91 187 SER A C 1
ATOM 1487 O O . SER A 1 187 ? 23.304 15.208 -1.554 1.00 29.91 187 SER A O 1
ATOM 1489 N N . SER A 1 188 ? 25.411 15.335 -2.362 1.00 30.91 188 SER A N 1
ATOM 1490 C CA . SER A 1 188 ? 26.116 14.240 -1.663 1.00 30.91 188 SER A CA 1
ATOM 1491 C C . SER A 1 188 ? 25.832 12.788 -2.104 1.00 30.91 188 SER A C 1
ATOM 1493 O O . SER A 1 188 ? 25.051 12.049 -1.513 1.00 30.91 188 SER A O 1
ATOM 1495 N N . SER A 1 189 ? 26.541 12.390 -3.169 1.00 34.94 189 SER A N 1
ATOM 1496 C CA . SER A 1 189 ? 27.234 11.099 -3.338 1.00 34.94 189 SER A CA 1
ATOM 1497 C C . SER A 1 189 ? 26.792 9.926 -2.446 1.00 34.94 189 SER A C 1
ATOM 1499 O O . SER A 1 189 ? 27.468 9.550 -1.488 1.00 34.94 189 SER A O 1
ATOM 1501 N N . ILE A 1 190 ? 25.737 9.226 -2.865 1.00 33.84 190 ILE A N 1
ATOM 1502 C CA . ILE A 1 190 ? 25.589 7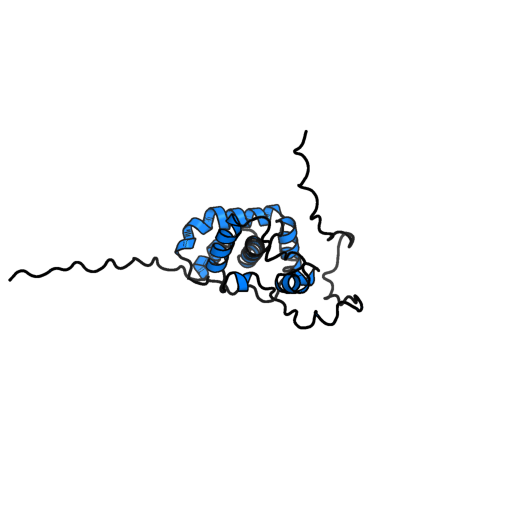.800 -2.558 1.00 33.84 190 ILE A CA 1
ATOM 1503 C C . ILE A 1 190 ? 25.815 7.047 -3.862 1.00 33.84 190 ILE A C 1
ATOM 1505 O O . ILE A 1 190 ? 24.980 7.038 -4.762 1.00 33.84 190 ILE A O 1
ATOM 1509 N N . SER A 1 191 ? 27.015 6.476 -3.947 1.00 29.23 191 SER A N 1
ATOM 1510 C CA . SER A 1 191 ? 27.496 5.623 -5.026 1.00 29.23 191 SER A CA 1
ATOM 1511 C C . SER A 1 191 ? 26.421 4.637 -5.492 1.00 29.23 191 SER A C 1
ATOM 1513 O O . SER A 1 191 ? 25.814 3.914 -4.699 1.00 29.23 191 SER A O 1
ATOM 1515 N N . SER A 1 192 ? 26.224 4.609 -6.806 1.00 34.28 192 SER A N 1
ATOM 1516 C CA . SER A 1 192 ? 25.269 3.840 -7.607 1.00 34.28 192 SER A CA 1
ATOM 1517 C C . SER A 1 192 ? 25.481 2.314 -7.585 1.00 34.28 192 SER A C 1
ATOM 1519 O O . SER A 1 192 ? 25.106 1.603 -8.513 1.00 34.28 192 SER A O 1
ATOM 1521 N N . TYR A 1 193 ? 26.020 1.765 -6.498 1.00 31.36 193 TYR A N 1
ATOM 1522 C CA . TYR A 1 193 ? 26.292 0.342 -6.331 1.00 31.36 193 TYR A CA 1
ATOM 1523 C C . TYR A 1 193 ? 25.894 -0.131 -4.930 1.00 31.36 193 TYR A C 1
ATOM 1525 O O . TYR A 1 193 ? 26.734 -0.191 -4.044 1.00 31.36 193 TYR A O 1
ATOM 1533 N N . SER A 1 194 ? 24.621 -0.498 -4.722 1.00 36.94 194 SER A N 1
ATOM 1534 C CA . SER A 1 194 ? 24.209 -1.631 -3.858 1.00 36.94 194 SER A CA 1
ATOM 1535 C C . SER A 1 194 ? 22.678 -1.728 -3.689 1.00 36.94 194 SER A C 1
ATOM 1537 O O . SER A 1 194 ? 22.168 -1.885 -2.581 1.00 36.94 194 SER A O 1
ATOM 1539 N N . LEU A 1 195 ? 21.926 -1.776 -4.792 1.00 38.25 195 LEU A N 1
ATOM 1540 C CA . LEU A 1 195 ? 20.641 -2.500 -4.815 1.00 38.25 195 LEU A CA 1
ATOM 1541 C C . LEU A 1 195 ? 20.859 -3.987 -5.164 1.00 38.25 195 LEU A C 1
ATOM 1543 O O . LEU A 1 195 ? 20.003 -4.655 -5.737 1.00 38.25 195 LEU A O 1
ATOM 1547 N N . ARG A 1 196 ? 22.019 -4.549 -4.787 1.00 36.25 196 ARG A N 1
ATOM 1548 C CA . ARG A 1 196 ? 22.216 -6.001 -4.726 1.00 36.25 196 ARG A CA 1
ATOM 1549 C C . ARG A 1 196 ? 21.551 -6.521 -3.457 1.00 36.25 196 ARG A C 1
ATOM 1551 O O . ARG A 1 196 ? 22.175 -6.672 -2.412 1.00 36.25 196 ARG A O 1
ATOM 1558 N N . TYR A 1 197 ? 20.255 -6.762 -3.590 1.00 41.41 197 TYR A N 1
ATOM 1559 C CA . TYR A 1 197 ? 19.469 -7.751 -2.863 1.00 41.41 197 TYR A CA 1
ATOM 1560 C C . TYR A 1 197 ? 20.302 -8.746 -2.031 1.00 41.41 197 TYR A C 1
ATOM 1562 O O . TYR A 1 197 ? 20.782 -9.763 -2.532 1.00 41.41 197 TYR A O 1
ATOM 1570 N N . ARG A 1 198 ? 20.420 -8.504 -0.719 1.00 33.97 198 ARG A N 1
ATOM 1571 C CA . ARG A 1 198 ? 20.866 -9.520 0.247 1.00 33.97 198 ARG A CA 1
ATOM 1572 C C . ARG A 1 198 ? 19.680 -10.395 0.666 1.00 33.97 198 ARG A C 1
ATOM 1574 O O . ARG A 1 198 ? 19.214 -10.331 1.797 1.00 33.97 198 ARG A O 1
ATOM 1581 N N . PHE A 1 199 ? 19.230 -11.278 -0.224 1.00 38.59 199 PHE A N 1
ATOM 1582 C CA . PHE A 1 199 ? 18.544 -12.511 0.184 1.00 38.59 199 PHE A CA 1
ATOM 1583 C C . PHE A 1 199 ? 19.576 -13.643 0.280 1.00 38.59 199 PHE A C 1
ATOM 1585 O O . PHE A 1 199 ? 19.671 -14.488 -0.604 1.00 38.59 199 PHE A O 1
ATOM 1592 N N . ARG A 1 200 ? 20.381 -13.681 1.352 1.00 37.41 200 ARG A N 1
ATOM 1593 C CA . ARG A 1 200 ? 21.084 -14.917 1.748 1.00 37.41 200 ARG A CA 1
ATOM 1594 C C . ARG A 1 200 ? 21.578 -14.870 3.196 1.00 37.41 200 ARG A C 1
ATOM 1596 O O . ARG A 1 200 ? 22.102 -13.857 3.637 1.00 37.41 200 ARG A O 1
ATOM 1603 N N . LYS A 1 201 ? 21.450 -16.029 3.856 1.00 35.16 201 LYS A N 1
ATOM 1604 C CA . LYS A 1 201 ? 21.831 -16.419 5.233 1.00 35.16 201 LYS A CA 1
ATOM 1605 C C . LYS A 1 201 ? 20.898 -16.016 6.386 1.00 35.16 201 LYS A C 1
ATOM 1607 O O . LYS A 1 201 ? 21.215 -15.151 7.185 1.00 35.16 201 LYS A O 1
ATOM 1612 N N . LEU A 1 202 ? 19.832 -16.804 6.555 1.00 33.69 202 LEU A N 1
ATOM 1613 C CA . LEU A 1 202 ? 19.356 -17.245 7.881 1.00 33.69 202 LEU A CA 1
ATOM 1614 C C . LEU A 1 202 ? 19.003 -18.750 7.874 1.00 33.69 202 LEU A C 1
ATOM 1616 O O . LEU A 1 202 ? 18.013 -19.178 8.446 1.00 33.69 202 LEU A O 1
ATOM 1620 N N . HIS A 1 203 ? 19.824 -19.572 7.217 1.00 36.84 203 HIS A N 1
ATOM 1621 C CA . HIS A 1 203 ? 19.793 -21.026 7.394 1.00 36.84 203 HIS A CA 1
ATOM 1622 C C . HIS A 1 203 ? 21.225 -21.543 7.494 1.00 36.84 203 HIS A C 1
ATOM 1624 O O . HIS A 1 203 ? 21.917 -21.660 6.486 1.00 36.84 203 HIS A O 1
ATOM 1630 N N . ASN A 1 204 ? 21.676 -21.708 8.738 1.00 35.69 204 ASN A N 1
ATOM 1631 C CA . ASN A 1 204 ? 22.560 -22.768 9.237 1.00 35.69 204 ASN A CA 1
ATOM 1632 C C . ASN A 1 204 ? 23.232 -22.288 10.520 1.00 35.69 204 ASN A C 1
ATOM 1634 O O . ASN A 1 204 ? 24.315 -21.722 10.450 1.00 35.69 204 ASN A O 1
ATOM 1638 N N . ARG A 1 205 ? 22.585 -22.531 11.667 1.00 35.22 205 ARG A N 1
ATOM 1639 C CA . ARG A 1 205 ? 23.228 -22.947 12.929 1.00 35.22 205 ARG A CA 1
ATOM 1640 C C . ARG A 1 205 ? 22.183 -23.596 13.840 1.00 35.22 205 ARG A C 1
ATOM 1642 O O . ARG A 1 205 ? 21.720 -23.004 14.804 1.00 35.22 205 ARG A O 1
ATOM 1649 N N . ARG A 1 206 ? 21.793 -24.817 13.485 1.00 42.09 206 ARG A N 1
ATOM 1650 C CA . ARG A 1 206 ? 21.449 -25.876 14.442 1.00 42.09 206 ARG A CA 1
ATOM 1651 C C . ARG A 1 206 ? 21.900 -27.184 13.820 1.00 42.09 206 ARG A C 1
ATOM 1653 O O . ARG A 1 206 ? 21.202 -27.722 12.967 1.00 42.09 206 ARG A O 1
ATOM 1660 N N . LYS A 1 207 ? 23.100 -27.609 14.193 1.00 39.25 207 LYS A N 1
ATOM 1661 C CA . LYS A 1 207 ? 23.515 -29.002 14.340 1.00 39.25 207 LYS A CA 1
ATOM 1662 C C . LYS A 1 207 ? 24.908 -28.986 14.970 1.00 39.25 207 LYS A C 1
ATOM 1664 O O . LYS A 1 207 ? 25.765 -28.262 14.464 1.00 39.25 207 LYS A O 1
ATOM 1669 N N . LEU A 1 208 ? 25.036 -29.814 16.009 1.00 35.66 208 LEU A N 1
ATOM 1670 C CA . LEU A 1 208 ? 26.135 -29.988 16.964 1.00 35.66 208 LEU A CA 1
ATOM 1671 C C . LEU A 1 208 ? 26.058 -29.019 18.142 1.00 35.66 208 LEU A C 1
ATOM 1673 O O . LEU A 1 208 ? 26.365 -27.821 17.962 1.00 35.66 208 LEU A O 1
#

Radius of gyration: 21.84 Å; chains: 1; bounding box: 87×51×46 Å

pLDDT: mean 71.99, std 21.35, range [29.23, 97.0]

Organism: NCBI:txid1002370